Protein AF-G2DHM7-F1 (afdb_monomer_lite)

Foldseek 3Di:
DDDDDDDDDDDPDDDDPPPPVVVVVVVVVVVVVVVVVVVVVVVLVVVLVVLCVVLVVLLVLLVVLVVVLVVLVVVLVVLVVVLVVCVVVVVVVVNVVSVVVPNVVSVVVSVVSVVSSCVSCVSVVVSVVVVVVVVVVVCVVCVCVCPDDPVVVVVCCQCDVVNPHPVPPPVVVVVVVVVVVVVVVVVVVVVVVVVVVVVVVVVVVVVVVVD

Radius of gyration: 42.97 Å; chains: 1; bounding box: 101×41×130 Å

Organism: NCBI:txid1048808

Structure (mmCIF, N/CA/C/O backbone):
data_AF-G2DHM7-F1
#
_entry.id   AF-G2DHM7-F1
#
loop_
_atom_site.group_PDB
_atom_site.id
_atom_site.type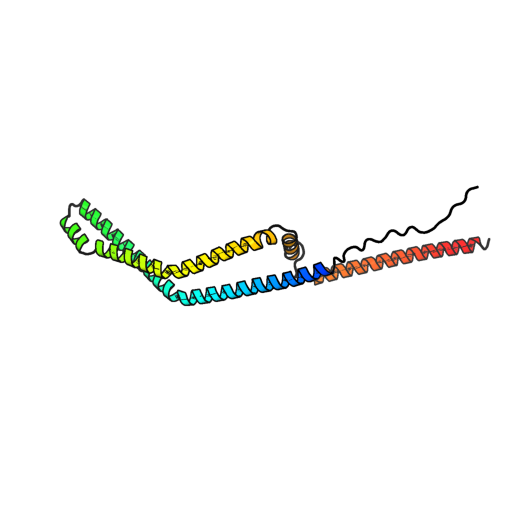_symbol
_atom_site.label_atom_id
_atom_site.label_alt_id
_atom_site.label_comp_id
_atom_site.label_asym_id
_atom_site.label_entity_id
_atom_site.label_seq_id
_atom_site.pdbx_PDB_ins_code
_atom_site.Cartn_x
_atom_site.Cartn_y
_atom_site.Cartn_z
_atom_site.occupancy
_atom_site.B_iso_or_equiv
_atom_site.auth_seq_id
_atom_site.auth_comp_id
_atom_site.auth_asym_id
_atom_site.auth_atom_id
_atom_site.pdbx_PDB_model_num
ATOM 1 N N . MET A 1 1 ? 27.940 -24.462 -90.687 1.00 38.25 1 MET A N 1
ATOM 2 C CA . MET A 1 1 ? 28.963 -23.785 -89.849 1.00 38.25 1 MET A CA 1
ATOM 3 C C . MET A 1 1 ? 28.255 -22.702 -89.029 1.00 38.25 1 MET A C 1
ATOM 5 O O . MET A 1 1 ? 27.755 -21.772 -89.628 1.00 38.25 1 MET A O 1
ATOM 9 N N . ARG A 1 2 ? 27.843 -22.904 -87.768 1.00 40.94 2 ARG A N 1
ATOM 10 C CA . ARG A 1 2 ? 28.582 -22.731 -86.492 1.00 40.94 2 ARG A CA 1
ATOM 11 C C . ARG A 1 2 ? 29.518 -21.507 -86.412 1.00 40.94 2 ARG A C 1
ATOM 13 O O . ARG A 1 2 ? 30.687 -21.638 -86.749 1.00 40.94 2 ARG A O 1
ATOM 20 N N . ARG A 1 3 ? 29.041 -20.407 -85.804 1.00 36.03 3 ARG A N 1
ATOM 21 C CA . ARG A 1 3 ? 29.688 -19.734 -84.652 1.00 36.03 3 ARG A CA 1
ATOM 22 C C . ARG A 1 3 ? 28.773 -18.681 -84.010 1.00 36.03 3 ARG A C 1
ATOM 24 O O . ARG A 1 3 ? 28.094 -17.930 -84.693 1.00 36.03 3 ARG A O 1
ATOM 31 N N . ALA A 1 4 ? 28.782 -18.685 -82.680 1.00 39.31 4 ALA A N 1
ATOM 32 C CA . ALA A 1 4 ? 28.120 -17.762 -81.768 1.00 39.31 4 ALA A CA 1
ATOM 33 C C . ALA A 1 4 ? 29.001 -16.537 -81.463 1.00 39.31 4 ALA A C 1
ATOM 35 O O . ALA A 1 4 ? 30.221 -16.664 -81.544 1.00 39.31 4 ALA A O 1
ATOM 36 N N . ALA A 1 5 ? 28.396 -15.424 -81.014 1.00 42.38 5 ALA A N 1
ATOM 37 C CA . ALA A 1 5 ? 28.701 -14.776 -79.724 1.00 42.38 5 ALA A CA 1
ATOM 38 C C . ALA A 1 5 ? 28.015 -13.396 -79.544 1.00 42.38 5 ALA A C 1
ATOM 40 O O . ALA A 1 5 ? 28.344 -12.442 -80.235 1.00 42.38 5 ALA A O 1
ATOM 41 N N . ARG A 1 6 ? 27.203 -13.309 -78.472 1.00 37.88 6 ARG A N 1
ATOM 42 C CA . ARG A 1 6 ? 27.309 -12.333 -77.360 1.00 37.88 6 ARG A CA 1
ATOM 43 C C . ARG A 1 6 ? 26.854 -10.877 -77.588 1.00 37.88 6 ARG A C 1
ATOM 45 O O . ARG A 1 6 ? 27.566 -10.084 -78.179 1.00 37.88 6 ARG A O 1
ATOM 52 N N . SER A 1 7 ? 25.801 -10.462 -76.877 1.00 35.81 7 SER A N 1
ATOM 53 C CA . SER A 1 7 ? 25.901 -9.591 -75.682 1.00 35.81 7 SER A CA 1
ATOM 54 C C . SER A 1 7 ? 24.510 -9.164 -75.178 1.00 35.81 7 SER A C 1
ATOM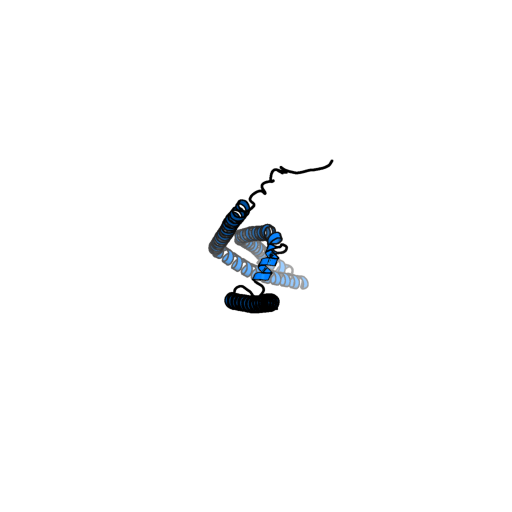 56 O O . SER A 1 7 ? 23.575 -9.079 -75.963 1.00 35.81 7 SER A O 1
ATOM 58 N N . GLY A 1 8 ? 24.381 -8.893 -73.871 1.00 36.56 8 GLY A N 1
ATOM 59 C CA . GLY A 1 8 ? 23.306 -8.030 -73.363 1.00 36.56 8 GLY A CA 1
ATOM 60 C C . GLY A 1 8 ? 22.261 -8.643 -72.430 1.00 36.56 8 GLY A C 1
ATOM 61 O O . GLY A 1 8 ? 21.081 -8.354 -72.573 1.00 36.56 8 GLY A O 1
ATOM 62 N N . SER A 1 9 ? 22.665 -9.447 -71.443 1.00 41.78 9 SER A N 1
ATOM 63 C CA . SER A 1 9 ? 21.829 -9.691 -70.258 1.00 41.78 9 SER A CA 1
ATOM 64 C C . SER A 1 9 ? 21.828 -8.436 -69.377 1.00 41.78 9 SER A C 1
ATOM 66 O O . SER A 1 9 ? 22.788 -8.224 -68.636 1.00 41.78 9 SER A O 1
ATOM 68 N N . SER A 1 10 ? 20.747 -7.659 -69.399 1.00 41.81 10 SER A N 1
ATOM 69 C CA . SER A 1 10 ? 20.491 -6.600 -68.414 1.00 41.81 10 SER A CA 1
ATOM 70 C C . SER A 1 10 ? 19.217 -6.930 -67.641 1.00 41.81 10 SER A C 1
ATOM 72 O O . SER A 1 10 ? 18.113 -6.553 -68.019 1.00 41.81 10 SER A O 1
ATOM 74 N N . ARG A 1 11 ? 19.380 -7.681 -66.547 1.00 41.72 11 ARG A N 1
ATOM 75 C CA . ARG A 1 11 ? 18.376 -7.801 -65.484 1.00 41.72 11 ARG A CA 1
ATOM 76 C C . ARG A 1 11 ? 18.249 -6.427 -64.807 1.00 41.72 11 ARG A C 1
ATOM 78 O O . ARG A 1 11 ? 19.283 -5.898 -64.397 1.00 41.72 11 ARG A O 1
ATOM 85 N N . PRO A 1 12 ? 17.047 -5.851 -64.643 1.00 41.34 12 PRO A N 1
ATOM 86 C CA . PRO A 1 12 ? 16.890 -4.670 -63.809 1.00 41.34 12 PRO A CA 1
ATOM 87 C C . PRO A 1 12 ? 17.196 -5.071 -62.364 1.00 41.34 12 PRO A C 1
ATOM 89 O O . PRO A 1 12 ? 16.578 -5.981 -61.809 1.00 41.34 12 PRO A O 1
ATOM 92 N N . GLY A 1 13 ? 18.212 -4.436 -61.781 1.00 39.09 13 GLY A N 1
ATOM 93 C CA . GLY A 1 13 ? 18.548 -4.600 -60.377 1.00 39.09 13 GLY A CA 1
ATOM 94 C C . GLY A 1 13 ? 17.374 -4.142 -59.522 1.00 39.09 13 GLY A C 1
ATOM 95 O O . GLY A 1 13 ? 17.032 -2.963 -59.514 1.00 39.09 13 GLY A O 1
ATOM 96 N N . SER A 1 14 ? 16.759 -5.075 -58.800 1.00 40.62 14 SER A N 1
ATOM 97 C CA . SER A 1 14 ? 15.899 -4.751 -57.669 1.00 40.62 14 SER A CA 1
ATOM 98 C C . SER A 1 14 ? 16.743 -3.989 -56.650 1.00 40.62 14 SER A C 1
ATOM 100 O O . SER A 1 14 ? 17.591 -4.572 -55.974 1.00 40.62 14 SER A O 1
ATOM 102 N N . ALA A 1 15 ? 16.543 -2.674 -56.576 1.00 43.47 15 ALA A N 1
ATOM 103 C CA . ALA A 1 15 ? 17.053 -1.860 -55.490 1.00 43.47 15 ALA A CA 1
ATOM 104 C C . ALA A 1 15 ? 16.485 -2.421 -54.179 1.00 43.47 15 ALA A C 1
ATOM 106 O O . ALA A 1 15 ? 15.276 -2.389 -53.947 1.00 43.47 15 ALA A O 1
ATOM 107 N N . ALA A 1 16 ? 17.355 -2.991 -53.347 1.00 46.78 16 ALA A N 1
ATOM 108 C CA . ALA A 1 16 ? 17.002 -3.333 -51.981 1.00 46.78 16 ALA A CA 1
ATOM 109 C C . ALA A 1 16 ? 16.581 -2.039 -51.259 1.00 46.78 16 ALA A C 1
ATOM 111 O O . ALA A 1 16 ? 17.298 -1.039 -51.367 1.00 46.78 16 ALA A O 1
ATOM 112 N N . PRO A 1 17 ?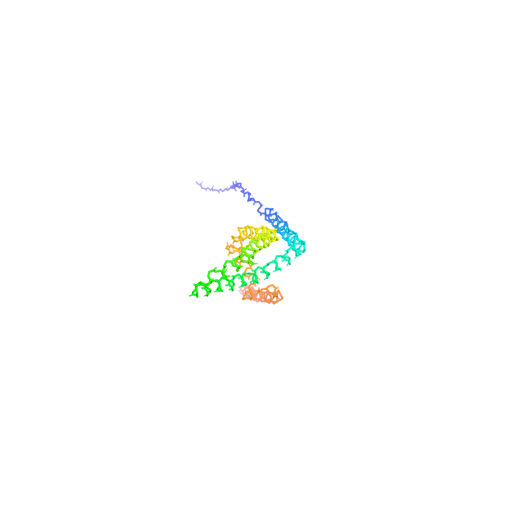 15.448 -2.016 -50.536 1.00 46.34 17 PRO A N 1
ATOM 113 C CA . PRO A 1 17 ? 15.069 -0.844 -49.766 1.00 46.34 17 PRO A CA 1
ATOM 114 C C . PRO A 1 17 ? 16.145 -0.582 -48.710 1.00 46.34 17 PRO A C 1
ATOM 116 O O . PRO A 1 17 ? 16.531 -1.479 -47.961 1.00 46.34 17 PRO A O 1
ATOM 119 N N . SER A 1 18 ? 16.652 0.646 -48.671 1.00 45.75 18 SER A N 1
ATOM 120 C CA . SER A 1 18 ? 17.664 1.121 -47.731 1.00 45.75 18 SER A CA 1
ATOM 121 C C . SER A 1 18 ? 17.165 0.974 -46.286 1.00 45.75 18 SER A C 1
ATOM 123 O O . SER A 1 18 ? 16.511 1.858 -45.742 1.00 45.75 18 SER A O 1
ATOM 125 N N . THR A 1 19 ? 17.476 -0.144 -45.629 1.00 50.88 19 THR A N 1
ATOM 126 C CA . THR A 1 19 ? 17.088 -0.443 -44.235 1.00 50.88 19 THR A CA 1
ATOM 127 C C . THR A 1 19 ? 17.863 0.370 -43.185 1.00 50.88 19 THR A C 1
ATOM 129 O O . THR A 1 19 ? 17.810 0.059 -41.995 1.00 50.88 19 THR A O 1
ATOM 132 N N . SER A 1 20 ? 18.650 1.370 -43.594 1.00 47.38 20 SER A N 1
ATOM 133 C CA . SER A 1 20 ? 19.482 2.175 -42.691 1.00 47.38 20 SER A CA 1
ATOM 134 C C . SER A 1 20 ? 18.722 3.335 -42.044 1.00 47.38 20 SER A C 1
ATOM 136 O O . SER A 1 20 ? 19.010 3.660 -40.894 1.00 47.38 20 SER A O 1
ATOM 138 N N . THR A 1 21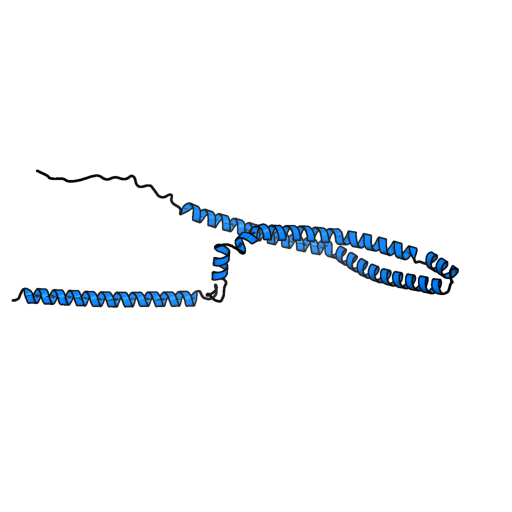 ? 17.726 3.917 -42.719 1.00 47.88 21 THR A N 1
ATOM 139 C CA . THR A 1 21 ? 16.963 5.066 -42.194 1.00 47.88 21 THR A CA 1
ATOM 140 C C . THR A 1 21 ? 16.025 4.651 -41.056 1.00 47.88 21 THR A C 1
ATOM 142 O O . THR A 1 21 ? 16.018 5.258 -39.989 1.00 47.88 21 THR A O 1
ATOM 145 N N . THR A 1 22 ? 15.332 3.520 -41.201 1.00 51.19 22 THR A N 1
ATOM 146 C CA . THR A 1 22 ? 14.381 3.006 -40.199 1.00 51.19 22 THR A CA 1
ATOM 147 C C . THR A 1 22 ? 15.030 2.590 -38.877 1.00 51.19 22 THR A C 1
ATOM 149 O O . THR A 1 22 ? 14.388 2.640 -37.828 1.00 51.19 22 THR A O 1
ATOM 152 N N . ARG A 1 23 ? 16.308 2.192 -38.884 1.00 47.62 23 ARG A N 1
ATOM 153 C CA . ARG A 1 23 ? 17.007 1.730 -37.673 1.00 47.62 23 ARG A CA 1
ATOM 154 C C . ARG A 1 23 ? 17.427 2.887 -36.760 1.00 47.62 23 ARG A C 1
ATOM 156 O O . ARG A 1 23 ? 17.380 2.749 -35.537 1.00 47.62 23 ARG A O 1
ATOM 163 N N . SER A 1 24 ? 17.812 4.019 -37.342 1.00 53.38 24 SER A N 1
ATOM 164 C CA . SER A 1 24 ? 18.205 5.230 -36.611 1.00 53.38 24 SER A CA 1
ATOM 165 C C . SER A 1 24 ? 16.991 5.917 -35.982 1.00 53.38 24 SER A C 1
ATOM 167 O O . SER A 1 24 ? 17.021 6.250 -34.795 1.00 53.38 24 SER A O 1
ATOM 169 N N . ASP A 1 25 ? 15.884 6.006 -36.724 1.00 50.34 25 ASP A N 1
ATOM 170 C CA . ASP A 1 25 ? 14.637 6.599 -36.234 1.00 50.34 25 ASP A CA 1
ATOM 171 C C . ASP A 1 25 ? 14.010 5.777 -35.105 1.00 50.34 25 ASP A C 1
ATOM 173 O O . ASP A 1 25 ? 13.619 6.341 -34.084 1.00 50.34 25 ASP A O 1
ATOM 177 N N . ALA A 1 26 ? 14.001 4.444 -35.205 1.00 55.34 26 ALA A N 1
ATOM 178 C CA . ALA A 1 26 ? 13.499 3.581 -34.132 1.00 55.34 26 ALA A CA 1
ATOM 179 C C . ALA A 1 26 ? 14.311 3.711 -32.825 1.00 55.34 26 ALA A C 1
ATOM 181 O O . ALA A 1 26 ? 13.753 3.630 -31.730 1.00 55.34 26 ALA A O 1
ATOM 182 N N . THR A 1 27 ? 15.624 3.947 -32.926 1.00 56.41 27 THR A N 1
ATOM 183 C CA . THR A 1 27 ? 16.507 4.110 -31.756 1.00 56.41 27 THR A CA 1
ATOM 184 C C . THR A 1 27 ? 16.310 5.482 -31.095 1.00 56.41 27 THR A C 1
ATOM 186 O O . THR A 1 27 ? 16.247 5.573 -29.869 1.00 56.41 27 THR A O 1
ATOM 189 N N . SER A 1 28 ? 16.135 6.533 -31.904 1.00 57.19 28 SER A N 1
ATOM 190 C CA . SER A 1 28 ? 15.776 7.889 -31.461 1.00 57.19 28 SER A CA 1
ATOM 191 C C . SER A 1 28 ? 14.434 7.904 -30.714 1.00 57.19 28 SER A C 1
ATOM 193 O O . SER A 1 28 ? 14.371 8.321 -29.554 1.00 57.19 28 SER A O 1
ATOM 195 N N . HIS A 1 29 ? 13.385 7.334 -31.314 1.00 57.12 29 HIS A N 1
ATOM 196 C CA . HIS A 1 29 ? 12.046 7.282 -30.721 1.00 57.12 29 HIS A CA 1
ATOM 197 C C . HIS A 1 29 ? 11.996 6.408 -29.455 1.00 57.12 29 HIS A C 1
ATOM 199 O O . HIS A 1 29 ? 11.320 6.752 -28.489 1.00 57.12 29 HIS A O 1
ATOM 205 N N . GLY A 1 30 ? 12.756 5.309 -29.398 1.00 60.44 30 GLY A N 1
ATOM 206 C CA . GLY A 1 30 ? 12.875 4.503 -28.178 1.00 60.44 30 GLY A CA 1
ATOM 207 C C . GLY A 1 30 ? 13.550 5.256 -27.023 1.00 60.44 30 GLY A C 1
ATOM 208 O O . GLY A 1 30 ? 13.158 5.104 -25.865 1.00 60.44 30 GLY A O 1
ATOM 209 N N . SER A 1 31 ? 14.539 6.105 -27.321 1.00 61.12 31 SER A N 1
ATOM 210 C CA . SER A 1 31 ? 15.224 6.917 -26.307 1.00 61.12 31 SER A CA 1
ATOM 211 C C . SER A 1 31 ? 14.337 8.030 -25.731 1.00 61.12 31 SER A C 1
ATOM 213 O O . SER A 1 31 ? 14.344 8.236 -24.516 1.00 61.12 31 SER A O 1
ATOM 215 N N . SER A 1 32 ? 13.507 8.677 -26.559 1.00 72.50 32 SER A N 1
ATOM 216 C CA . SER A 1 32 ? 12.567 9.713 -26.110 1.00 72.50 32 SER A CA 1
ATOM 217 C C . SER A 1 32 ? 11.419 9.133 -25.278 1.00 72.50 32 SER A C 1
ATOM 219 O O . SER A 1 32 ? 11.052 9.708 -24.252 1.00 72.50 32 SER A O 1
ATOM 221 N N . VAL A 1 33 ? 10.912 7.950 -25.645 1.00 70.44 33 VAL A N 1
ATOM 222 C CA . VAL A 1 33 ? 9.895 7.228 -24.865 1.00 70.44 33 VAL A CA 1
ATOM 223 C C . VAL A 1 33 ? 10.444 6.823 -23.498 1.00 70.44 33 VAL A C 1
ATOM 225 O O . VAL A 1 33 ? 9.805 7.097 -22.487 1.00 70.44 33 VAL A O 1
ATOM 228 N N . ASN A 1 34 ? 11.647 6.248 -23.425 1.00 69.94 34 ASN A N 1
ATOM 229 C CA . ASN A 1 34 ? 12.246 5.853 -22.145 1.00 69.94 34 ASN A CA 1
ATOM 230 C C . ASN A 1 34 ? 12.529 7.051 -21.224 1.00 69.94 34 ASN A C 1
ATOM 232 O O . ASN A 1 34 ? 12.296 6.967 -20.019 1.00 69.94 34 ASN A O 1
ATOM 236 N N . GLN A 1 35 ? 12.972 8.184 -21.776 1.00 73.06 35 GLN A N 1
ATOM 237 C CA . GLN A 1 35 ? 13.137 9.420 -21.005 1.00 73.06 35 GLN A CA 1
ATOM 238 C C . GLN A 1 35 ? 11.800 9.966 -20.492 1.00 73.06 35 GLN A C 1
ATOM 240 O O . GLN A 1 35 ? 11.713 10.400 -19.342 1.00 73.06 35 GLN A O 1
ATOM 245 N N . TRP A 1 36 ? 10.746 9.917 -21.312 1.00 75.75 36 TRP A N 1
ATOM 246 C CA . TRP A 1 36 ? 9.402 10.305 -20.889 1.00 75.75 36 TRP A CA 1
ATOM 247 C C . TRP A 1 36 ? 8.868 9.396 -19.774 1.00 75.75 36 TRP A C 1
ATOM 249 O O . TRP A 1 36 ? 8.356 9.902 -18.775 1.00 75.75 36 TRP A O 1
ATOM 259 N N . LEU A 1 37 ? 9.047 8.074 -19.898 1.00 76.38 37 LEU A N 1
ATOM 260 C CA . LEU A 1 37 ? 8.670 7.100 -18.869 1.00 76.38 37 LEU A CA 1
ATOM 261 C C . LEU A 1 37 ? 9.403 7.388 -17.549 1.00 76.38 37 LEU A C 1
ATOM 263 O O . LEU A 1 37 ? 8.755 7.502 -16.514 1.00 76.38 37 LEU A O 1
ATOM 267 N N . ALA A 1 38 ? 10.722 7.603 -17.590 1.00 75.12 38 ALA A N 1
ATOM 268 C CA . ALA A 1 38 ? 11.518 7.921 -16.404 1.00 75.12 38 ALA A CA 1
ATOM 269 C C . ALA A 1 38 ? 11.102 9.250 -15.746 1.00 75.12 38 ALA A C 1
ATOM 271 O O . ALA A 1 38 ? 11.000 9.338 -14.523 1.00 75.12 38 ALA A O 1
ATOM 272 N N . ARG A 1 39 ? 10.819 10.291 -16.541 1.00 77.00 39 ARG A N 1
ATOM 273 C CA . ARG A 1 39 ? 10.355 11.594 -16.032 1.00 77.00 39 ARG A CA 1
ATOM 274 C C . ARG A 1 39 ? 8.967 11.510 -15.399 1.00 77.00 39 ARG A C 1
ATOM 276 O O . ARG A 1 39 ? 8.701 12.156 -14.391 1.00 77.00 39 ARG A O 1
ATOM 283 N N . ARG A 1 40 ? 8.076 10.718 -15.986 1.00 80.50 40 ARG A N 1
ATOM 284 C CA . ARG A 1 40 ? 6.748 10.454 -15.429 1.00 80.50 40 ARG A CA 1
ATOM 285 C C . ARG A 1 40 ? 6.851 9.712 -14.094 1.00 80.50 40 ARG A C 1
ATOM 287 O O . ARG A 1 40 ? 6.127 10.047 -13.159 1.00 80.50 40 ARG A O 1
ATOM 294 N N . ASP A 1 41 ? 7.751 8.737 -13.998 1.00 79.69 41 ASP A N 1
ATOM 295 C CA . ASP A 1 41 ? 7.940 7.938 -12.785 1.00 79.69 41 ASP A CA 1
ATOM 296 C C . ASP A 1 41 ? 8.494 8.800 -11.641 1.00 79.69 41 ASP A C 1
ATOM 298 O O . ASP A 1 41 ? 7.974 8.745 -10.526 1.00 79.69 41 ASP A O 1
ATOM 302 N N . THR A 1 42 ? 9.453 9.690 -11.924 1.00 82.38 42 THR A N 1
ATOM 303 C CA . THR A 1 42 ? 9.956 10.651 -10.926 1.00 82.38 42 THR A CA 1
ATOM 304 C C . THR A 1 42 ? 8.891 11.658 -10.496 1.00 82.38 42 THR A C 1
ATOM 306 O O . THR A 1 42 ? 8.729 11.888 -9.301 1.00 82.38 42 THR A O 1
ATOM 309 N N . GLN A 1 43 ? 8.103 12.211 -11.424 1.00 78.69 43 GLN A N 1
ATOM 310 C CA . GLN A 1 43 ? 6.982 13.102 -11.086 1.00 78.69 43 GLN A CA 1
ATOM 311 C C . GLN A 1 43 ? 5.920 12.415 -10.220 1.00 78.69 43 GLN A C 1
ATOM 313 O O . GLN A 1 43 ? 5.342 13.027 -9.327 1.00 78.69 43 GLN A O 1
ATOM 318 N N . ARG A 1 44 ? 5.646 11.132 -10.457 1.00 81.81 44 ARG A N 1
ATOM 319 C CA . ARG A 1 44 ? 4.728 10.368 -9.609 1.00 81.81 44 ARG A CA 1
ATOM 320 C C . ARG A 1 44 ? 5.306 10.159 -8.213 1.00 81.81 44 ARG A C 1
ATOM 322 O O . ARG A 1 44 ? 4.570 10.305 -7.239 1.00 81.81 44 ARG A O 1
ATOM 329 N N . GLN A 1 45 ? 6.587 9.807 -8.118 1.00 82.75 45 GLN A N 1
ATOM 330 C CA . GLN A 1 45 ? 7.272 9.615 -6.841 1.00 82.75 45 GLN A CA 1
ATOM 331 C C . GLN A 1 45 ? 7.160 10.880 -5.977 1.00 82.75 45 GLN A C 1
ATOM 333 O O . GLN A 1 45 ? 6.716 10.801 -4.833 1.00 82.75 45 GLN A O 1
ATOM 338 N N . THR A 1 46 ? 7.438 12.051 -6.556 1.00 84.19 46 THR A N 1
ATOM 339 C CA . THR A 1 46 ? 7.353 13.331 -5.840 1.00 84.19 46 THR A CA 1
ATOM 340 C C . THR A 1 46 ? 5.921 13.679 -5.436 1.00 84.19 46 THR A C 1
ATOM 342 O O . THR A 1 46 ? 5.692 14.139 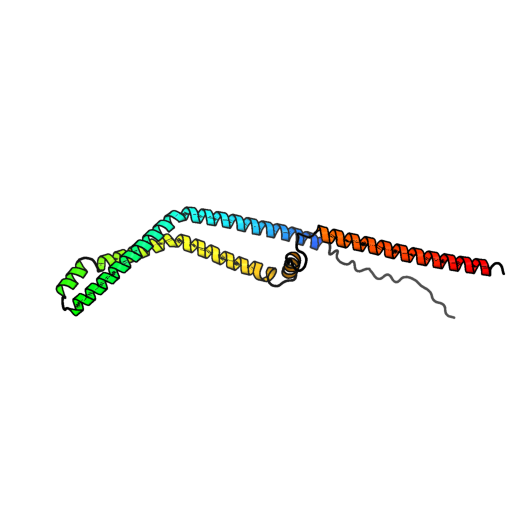-4.320 1.00 84.19 46 THR A O 1
ATOM 345 N N . LEU A 1 47 ? 4.927 13.412 -6.291 1.00 82.31 47 LEU A N 1
ATOM 346 C CA . LEU A 1 47 ? 3.513 13.597 -5.939 1.00 82.31 47 LEU A CA 1
ATOM 347 C C . LEU A 1 47 ? 3.071 12.663 -4.809 1.00 82.31 47 LEU A C 1
ATOM 349 O O . LEU A 1 47 ? 2.283 13.064 -3.951 1.00 82.31 47 LEU A O 1
ATOM 353 N N . ARG A 1 48 ? 3.579 11.429 -4.784 1.00 84.75 48 ARG A N 1
ATOM 354 C CA . ARG A 1 48 ? 3.306 10.471 -3.712 1.00 84.75 48 ARG A CA 1
ATOM 355 C C . ARG A 1 48 ? 3.925 10.917 -2.393 1.00 84.75 48 ARG A C 1
ATOM 357 O O . ARG A 1 48 ? 3.263 10.823 -1.363 1.00 84.75 48 ARG A O 1
ATOM 364 N N . GLU A 1 49 ? 5.165 11.386 -2.418 1.00 84.50 49 GLU A N 1
ATOM 365 C CA . GLU A 1 49 ? 5.856 11.922 -1.241 1.00 84.50 49 GLU A CA 1
ATOM 366 C C . GLU A 1 49 ? 5.125 13.156 -0.704 1.00 84.50 49 GLU A C 1
ATOM 368 O O . GLU A 1 49 ? 4.733 13.176 0.460 1.00 84.50 49 GLU A O 1
ATOM 373 N N . ALA A 1 50 ? 4.767 14.101 -1.577 1.00 82.56 50 ALA A N 1
ATOM 374 C CA . ALA A 1 50 ? 3.972 15.267 -1.200 1.00 82.56 50 ALA A CA 1
ATOM 375 C C . ALA A 1 50 ? 2.590 14.891 -0.631 1.00 82.56 50 ALA A C 1
ATOM 377 O O . ALA A 1 50 ? 2.106 15.520 0.312 1.00 82.56 50 ALA A O 1
ATOM 378 N N . ALA A 1 51 ? 1.934 13.863 -1.182 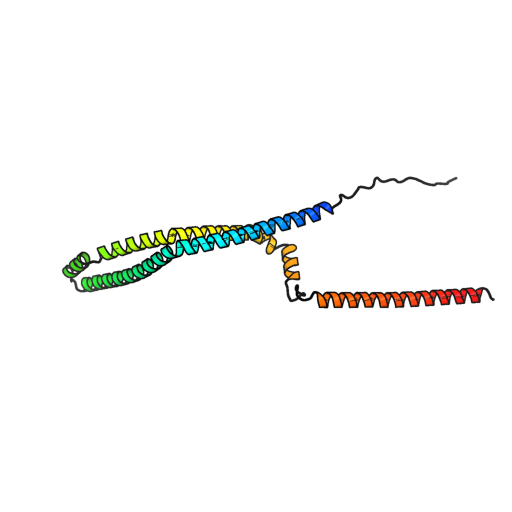1.00 81.25 51 ALA A N 1
ATOM 379 C CA . ALA A 1 51 ? 0.681 13.346 -0.638 1.00 81.25 51 ALA A CA 1
ATOM 380 C C . ALA A 1 51 ? 0.887 12.700 0.739 1.00 81.25 51 ALA A C 1
ATOM 382 O O . ALA A 1 51 ? 0.069 12.902 1.632 1.00 81.25 51 ALA A O 1
ATOM 383 N N . ARG A 1 52 ? 1.984 11.962 0.940 1.00 83.50 52 ARG A N 1
ATOM 384 C CA . ARG A 1 52 ? 2.326 11.350 2.228 1.00 83.50 52 ARG A CA 1
ATOM 385 C C . ARG A 1 52 ? 2.546 12.404 3.305 1.00 83.50 52 ARG A C 1
ATOM 387 O O . ARG A 1 52 ? 1.994 12.258 4.390 1.00 83.50 52 ARG A O 1
ATOM 394 N N . ASP A 1 53 ? 3.271 13.471 2.993 1.00 85.62 53 ASP A N 1
ATOM 395 C CA . ASP A 1 53 ? 3.535 14.555 3.941 1.00 85.62 53 ASP A CA 1
ATOM 396 C C . ASP A 1 53 ? 2.246 15.286 4.325 1.00 85.62 53 ASP A C 1
ATOM 398 O O . ASP A 1 53 ? 1.980 15.519 5.503 1.00 85.62 53 ASP A O 1
ATOM 402 N N . ARG A 1 54 ? 1.377 15.560 3.343 1.00 84.12 54 ARG A N 1
ATOM 403 C CA . ARG A 1 54 ? 0.068 16.191 3.582 1.00 84.12 54 ARG A CA 1
ATOM 404 C C . ARG A 1 54 ? -0.897 15.302 4.366 1.00 84.12 54 ARG A C 1
ATOM 406 O O . ARG A 1 54 ? -1.704 15.816 5.134 1.00 84.12 54 ARG A O 1
ATOM 413 N N . LEU A 1 55 ? -0.834 13.984 4.175 1.00 86.38 55 LEU A N 1
ATOM 414 C CA . LEU A 1 55 ? -1.692 13.012 4.862 1.00 86.38 55 LEU A CA 1
ATOM 415 C C . LEU A 1 55 ? -1.105 12.516 6.193 1.00 86.38 55 LEU A C 1
ATOM 417 O O . LEU A 1 55 ? -1.823 11.893 6.973 1.00 86.38 55 LEU A O 1
ATOM 421 N N . SER A 1 56 ? 0.163 12.811 6.485 1.00 84.25 56 SER A N 1
ATOM 422 C CA . SER A 1 56 ? 0.856 12.394 7.710 1.00 84.25 56 SER A CA 1
ATOM 423 C C . SER A 1 56 ? 0.089 12.748 8.998 1.00 84.25 56 SER A C 1
ATOM 425 O O . SER A 1 56 ? -0.100 11.857 9.832 1.00 84.25 56 SER A O 1
ATOM 427 N N . PRO A 1 57 ? -0.476 13.966 9.162 1.00 84.19 57 PRO A N 1
ATOM 428 C CA . PRO A 1 57 ? -1.264 14.300 10.351 1.00 84.19 57 PRO A CA 1
ATOM 429 C C . PRO A 1 57 ? -2.521 13.432 10.514 1.00 84.19 57 PRO A C 1
ATOM 431 O O . PRO A 1 57 ? -2.836 12.998 11.622 1.00 84.19 57 PRO A O 1
ATOM 434 N N . LEU A 1 58 ? -3.218 13.129 9.414 1.00 82.69 58 LEU A N 1
ATOM 435 C CA . LEU A 1 58 ? -4.401 12.260 9.420 1.00 82.69 58 LEU A CA 1
ATOM 436 C C . LEU A 1 58 ? -4.034 10.814 9.756 1.00 82.69 58 LEU A C 1
ATOM 438 O O . LEU A 1 58 ? -4.764 10.141 10.478 1.00 82.69 58 LEU A O 1
ATOM 442 N N . ASN A 1 59 ? -2.878 10.351 9.286 1.00 82.81 59 ASN A N 1
ATOM 443 C CA . ASN A 1 59 ? -2.375 9.023 9.603 1.00 82.81 59 ASN A CA 1
ATOM 444 C C . ASN A 1 59 ? -1.967 8.911 11.087 1.00 82.81 59 ASN A C 1
ATOM 446 O O . ASN A 1 59 ? -2.251 7.910 11.742 1.00 82.81 59 ASN A O 1
ATOM 450 N N . ASN A 1 60 ? -1.398 9.972 11.668 1.00 82.75 60 ASN A N 1
ATOM 451 C CA . ASN A 1 60 ? -1.131 10.043 13.108 1.00 82.75 60 ASN A CA 1
ATOM 452 C C . ASN A 1 60 ? -2.428 10.012 13.933 1.00 82.75 60 ASN A C 1
ATOM 454 O O . ASN A 1 60 ? -2.517 9.263 14.905 1.00 82.75 60 ASN A O 1
ATOM 458 N N . LEU A 1 61 ? -3.462 10.745 13.511 1.00 79.62 61 LEU A N 1
ATOM 459 C CA . LEU A 1 61 ? -4.801 10.678 14.111 1.00 79.62 61 LEU A CA 1
ATOM 460 C C . LEU A 1 61 ? -5.410 9.274 14.007 1.00 79.62 61 LEU A C 1
ATOM 462 O O . LEU A 1 61 ? -5.964 8.766 14.983 1.00 79.62 61 LEU A O 1
ATOM 466 N N . ALA A 1 62 ? -5.269 8.616 12.855 1.00 81.81 62 ALA A N 1
ATOM 467 C CA . ALA A 1 62 ? -5.705 7.237 12.678 1.00 81.81 62 ALA A CA 1
ATOM 468 C C . ALA A 1 62 ? -4.953 6.275 13.614 1.00 81.81 62 ALA A C 1
ATOM 470 O O . ALA A 1 62 ? -5.582 5.428 14.244 1.00 81.81 62 ALA A O 1
ATOM 471 N N . ASN A 1 63 ? -3.634 6.434 13.778 1.00 84.12 63 ASN A N 1
ATOM 472 C CA . ASN A 1 63 ? -2.824 5.641 14.710 1.00 84.12 63 ASN A CA 1
ATOM 473 C C . ASN A 1 63 ? -3.307 5.769 16.156 1.00 84.12 63 ASN A C 1
ATOM 475 O O . ASN A 1 63 ? -3.507 4.754 16.825 1.00 84.12 63 ASN A O 1
ATOM 479 N N . VAL A 1 64 ? -3.547 7.000 16.610 1.00 84.31 64 VAL A N 1
ATOM 480 C CA . VAL A 1 64 ? -4.104 7.269 17.942 1.00 84.31 64 VAL A CA 1
ATOM 481 C C . VAL A 1 64 ? -5.492 6.637 18.075 1.00 84.31 64 VAL A C 1
ATOM 483 O O . VAL A 1 64 ? -5.769 5.955 19.062 1.00 84.31 64 VAL A O 1
ATOM 486 N N . GLY A 1 65 ? -6.339 6.770 17.050 1.00 80.75 65 GLY A N 1
ATOM 487 C CA . GLY A 1 65 ? -7.650 6.121 16.994 1.00 80.75 65 GLY A CA 1
ATOM 488 C C . GLY A 1 65 ? -7.576 4.595 17.114 1.00 80.75 65 GLY A C 1
ATOM 489 O O . GLY A 1 65 ? -8.335 4.010 17.884 1.00 80.75 65 GLY A O 1
ATOM 490 N N . ARG A 1 66 ? -6.613 3.941 16.447 1.00 82.25 66 ARG A N 1
ATOM 491 C CA . ARG A 1 66 ? -6.377 2.488 16.558 1.00 82.25 66 ARG A CA 1
ATOM 492 C C . ARG A 1 66 ? -5.914 2.076 17.952 1.00 82.25 66 ARG A C 1
ATOM 494 O O . ARG A 1 66 ? -6.399 1.079 18.482 1.00 82.25 66 ARG A O 1
ATOM 501 N N . GLN A 1 67 ? -5.003 2.836 18.558 1.00 86.00 67 GLN A N 1
ATOM 502 C CA . GLN A 1 67 ? -4.522 2.566 19.917 1.00 86.00 67 GLN A CA 1
ATOM 503 C C . GLN A 1 67 ? -5.649 2.697 20.948 1.00 86.00 67 GLN A C 1
ATOM 505 O O . GLN A 1 67 ? -5.838 1.803 21.778 1.00 86.00 67 GLN A O 1
ATOM 510 N N . LEU A 1 68 ? -6.443 3.768 20.852 1.00 81.25 68 LEU A N 1
ATOM 511 C CA . LEU A 1 68 ? -7.618 3.986 21.697 1.00 81.25 68 LEU A CA 1
ATOM 512 C C . LEU A 1 68 ? -8.681 2.911 21.468 1.00 81.25 68 LEU A C 1
ATOM 514 O O . LEU A 1 68 ? -9.188 2.346 22.434 1.00 81.25 68 LEU A O 1
ATOM 518 N N . GLY A 1 69 ? -8.964 2.563 20.212 1.00 79.69 69 GLY A N 1
ATOM 519 C CA . GLY A 1 69 ? -9.879 1.481 19.853 1.00 79.69 69 GLY A CA 1
ATOM 520 C C . GLY A 1 69 ? -9.445 0.134 20.436 1.00 79.69 69 GLY A C 1
ATOM 521 O O . GLY A 1 69 ? -10.262 -0.577 21.013 1.00 79.69 69 GLY A O 1
ATOM 522 N N . GLY A 1 70 ? -8.150 -0.192 20.380 1.00 81.25 70 GLY A N 1
ATOM 523 C CA . GLY A 1 70 ? -7.600 -1.412 20.978 1.00 81.25 70 GLY A CA 1
ATOM 524 C C . GLY A 1 70 ? -7.628 -1.419 22.512 1.00 81.25 70 GLY A C 1
ATOM 525 O O . GLY A 1 70 ? -7.771 -2.480 23.122 1.00 81.25 70 GLY A O 1
ATOM 526 N N . SER A 1 71 ? -7.504 -0.258 23.160 1.00 82.06 71 SER A N 1
ATOM 527 C CA . SER A 1 71 ? -7.686 -0.124 24.613 1.00 82.06 71 SER A CA 1
ATOM 528 C C . SER A 1 71 ? -9.155 -0.314 25.007 1.00 82.06 71 SER A C 1
ATOM 530 O O . SER A 1 71 ? -9.477 -1.168 25.831 1.00 82.06 71 SER A O 1
ATOM 532 N N . LEU A 1 72 ? -10.062 0.392 24.329 1.00 82.38 72 LEU A N 1
ATOM 533 C CA . LEU A 1 72 ? -11.505 0.314 24.561 1.00 82.38 72 LEU A CA 1
ATOM 534 C C . LEU A 1 72 ? -12.090 -1.065 24.232 1.00 82.38 72 LEU A C 1
ATOM 536 O O . LEU A 1 72 ? -13.019 -1.527 24.887 1.00 82.38 72 LEU A O 1
ATOM 540 N N . SER A 1 73 ? -11.542 -1.758 23.234 1.00 82.38 73 SER A N 1
ATOM 541 C CA . SER A 1 73 ? -11.926 -3.137 22.932 1.00 82.38 73 SER A CA 1
ATOM 542 C C . SER A 1 73 ? -11.531 -4.094 24.058 1.00 82.38 73 SER A C 1
ATOM 544 O O . SER A 1 73 ? -12.265 -5.043 24.331 1.00 82.38 73 SER A O 1
ATOM 546 N N . ARG A 1 74 ? -10.387 -3.865 24.717 1.00 84.81 74 ARG A N 1
ATOM 547 C CA . ARG A 1 74 ? -9.946 -4.676 25.860 1.00 84.81 74 ARG A CA 1
ATOM 548 C C . ARG A 1 74 ? -10.809 -4.420 27.090 1.00 84.81 74 ARG A C 1
ATOM 550 O O . ARG A 1 74 ? -11.241 -5.381 27.718 1.00 84.81 74 ARG A O 1
ATOM 557 N N . THR A 1 75 ? -11.133 -3.163 27.385 1.00 82.38 75 THR A N 1
ATOM 558 C CA . THR A 1 75 ? -12.041 -2.830 28.497 1.00 82.38 75 THR A CA 1
ATOM 559 C C . THR A 1 75 ? -13.463 -3.333 28.243 1.00 82.38 75 THR A C 1
ATOM 561 O O . THR A 1 75 ? -14.089 -3.881 29.143 1.00 82.38 75 THR A O 1
ATOM 564 N N . SER A 1 76 ? -13.950 -3.262 27.002 1.00 82.81 76 SER A N 1
ATOM 565 C CA . SER A 1 76 ? -15.197 -3.908 26.562 1.00 82.81 76 SER A CA 1
ATOM 566 C C . SER A 1 76 ? -15.193 -5.421 26.817 1.00 82.81 76 SER A C 1
ATOM 568 O O . SER A 1 76 ? -16.155 -5.964 27.362 1.00 82.81 76 SER A O 1
ATOM 570 N N . ALA A 1 77 ? -14.100 -6.112 26.478 1.00 83.88 77 ALA A N 1
ATOM 571 C CA . ALA A 1 77 ? -13.967 -7.545 26.730 1.00 83.88 77 ALA A CA 1
ATOM 572 C C . ALA A 1 77 ? -13.942 -7.874 28.233 1.00 83.88 77 ALA A C 1
ATOM 574 O O . ALA A 1 77 ? -14.583 -8.835 28.654 1.00 83.88 77 ALA A O 1
ATOM 575 N N . GLN A 1 78 ? -13.265 -7.055 29.044 1.00 85.19 78 GLN A N 1
ATOM 576 C CA . GLN A 1 78 ? -13.262 -7.182 30.504 1.00 85.19 78 GLN A CA 1
ATOM 577 C C . GLN A 1 78 ? -14.665 -6.990 31.093 1.00 85.19 78 GLN A C 1
ATOM 579 O O . GLN A 1 78 ? -15.098 -7.813 31.892 1.00 85.19 78 GLN A O 1
ATOM 584 N N . LEU A 1 79 ? -15.410 -5.975 30.640 1.00 83.00 79 LEU A N 1
ATOM 585 C CA . LEU A 1 79 ? -16.794 -5.739 31.066 1.00 83.00 79 LEU A CA 1
ATOM 586 C C . LEU A 1 79 ? -17.729 -6.889 30.685 1.00 83.00 79 LEU A C 1
ATOM 588 O O . LEU A 1 79 ? -18.592 -7.255 31.473 1.00 83.00 79 LEU A O 1
ATOM 592 N N . ARG A 1 80 ? -17.549 -7.499 29.507 1.00 82.69 80 ARG A N 1
ATOM 593 C CA . ARG A 1 80 ? -18.316 -8.695 29.119 1.00 82.69 80 ARG A CA 1
ATOM 594 C C . ARG A 1 80 ? -17.975 -9.915 29.968 1.00 82.69 80 ARG A C 1
ATOM 596 O O . ARG A 1 80 ? -18.861 -10.718 30.233 1.00 82.69 80 ARG A O 1
ATOM 603 N N . ASN A 1 81 ? -16.715 -10.075 30.368 1.00 86.62 81 ASN A N 1
ATOM 604 C CA . ASN A 1 81 ? -16.331 -11.148 31.284 1.00 86.62 81 ASN A CA 1
ATOM 605 C C . ASN A 1 81 ? -16.926 -10.931 32.678 1.00 86.62 81 ASN A C 1
ATOM 607 O O . ASN A 1 81 ? -17.449 -11.880 33.247 1.00 86.62 81 ASN A O 1
ATOM 611 N N . LEU A 1 82 ? -16.923 -9.693 33.180 1.00 83.25 82 LEU A N 1
ATOM 612 C CA . LEU A 1 82 ? -17.597 -9.344 34.432 1.00 83.25 82 LEU A CA 1
ATOM 613 C C . LEU A 1 82 ? -19.110 -9.585 34.346 1.00 83.25 82 LEU A C 1
ATOM 615 O O . LEU A 1 82 ? -19.667 -10.194 35.249 1.00 83.25 82 LEU A O 1
ATOM 619 N N . ASP A 1 83 ? -19.769 -9.203 33.244 1.00 82.56 83 ASP A N 1
ATOM 620 C CA . ASP A 1 83 ? -21.202 -9.488 33.043 1.00 82.56 83 ASP A CA 1
ATOM 621 C C . ASP A 1 83 ? -21.500 -10.996 33.049 1.00 82.56 83 ASP A C 1
ATOM 623 O O . ASP A 1 83 ? -22.517 -11.413 33.595 1.00 82.56 83 ASP A O 1
ATOM 627 N N . ARG A 1 84 ? -20.612 -11.827 32.482 1.00 84.31 84 ARG A N 1
ATOM 628 C CA . ARG A 1 84 ? -20.748 -13.294 32.537 1.00 84.31 84 ARG A CA 1
ATOM 629 C C . ARG A 1 84 ? -20.565 -13.839 33.947 1.00 84.31 84 ARG A C 1
ATOM 631 O O . ARG A 1 84 ? -21.390 -14.633 34.374 1.00 84.31 84 ARG A O 1
ATOM 638 N N . GLN A 1 85 ? -19.543 -13.386 34.668 1.00 85.88 85 GLN A N 1
ATOM 639 C CA . GLN A 1 85 ? -19.301 -13.805 36.052 1.00 85.88 85 GLN A CA 1
ATOM 640 C C . GLN A 1 85 ? -20.473 -13.418 36.963 1.00 85.88 85 GLN A C 1
ATOM 642 O O . GLN A 1 85 ? -20.944 -14.228 37.751 1.00 85.88 85 GLN A O 1
ATOM 647 N N . LEU A 1 86 ? -21.013 -12.209 36.810 1.00 82.00 86 LEU A N 1
ATOM 648 C CA . LEU A 1 86 ? -22.189 -11.774 37.566 1.00 82.00 86 LEU A CA 1
ATOM 649 C C . LEU A 1 86 ? -23.446 -12.566 37.191 1.00 82.00 86 LEU A C 1
ATOM 651 O O . LEU A 1 86 ? -24.253 -12.876 38.064 1.00 82.00 86 LEU A O 1
ATOM 655 N N . ALA A 1 87 ? -23.599 -12.940 35.917 1.00 83.69 87 ALA A N 1
ATOM 656 C CA . ALA A 1 87 ? -24.687 -13.810 35.477 1.00 83.69 87 ALA A CA 1
ATOM 657 C C . ALA A 1 87 ? -24.576 -15.220 36.078 1.00 83.69 87 ALA A C 1
ATOM 659 O O . ALA A 1 87 ? -25.582 -15.783 36.496 1.00 83.69 87 ALA A O 1
ATOM 660 N N . GLU A 1 88 ? -23.364 -15.774 36.160 1.00 86.88 88 GLU A N 1
ATOM 661 C CA . GLU A 1 88 ? -23.090 -17.070 36.800 1.00 86.88 88 GLU A CA 1
ATOM 662 C C . GLU A 1 88 ? -23.422 -17.056 38.302 1.00 86.88 88 GLU A C 1
ATOM 664 O O . GLU A 1 88 ? -23.836 -18.076 38.850 1.00 86.88 88 GLU A O 1
ATOM 669 N N . HIS A 1 89 ? -23.310 -15.895 38.952 1.00 85.62 89 HIS A N 1
ATOM 670 C CA . HIS A 1 89 ? -23.667 -15.694 40.358 1.00 85.62 89 HIS A CA 1
ATOM 671 C C . HIS A 1 89 ? -25.121 -15.236 40.590 1.00 85.62 89 HIS A C 1
ATOM 673 O O . HIS A 1 89 ? -25.515 -15.051 41.740 1.00 85.62 89 HIS A O 1
ATOM 679 N N . GLY A 1 90 ? -25.935 -15.076 39.537 1.00 80.06 90 GLY A N 1
ATOM 680 C CA . GLY A 1 90 ? -27.343 -14.663 39.647 1.00 80.06 90 GLY A CA 1
ATOM 681 C C . GLY A 1 90 ? -27.554 -13.199 40.062 1.00 80.06 90 GLY A C 1
ATOM 682 O O . GLY A 1 90 ? -28.621 -12.842 40.560 1.00 80.06 90 GLY A O 1
ATOM 683 N N . LEU A 1 91 ? -26.547 -12.343 39.878 1.00 80.31 91 LEU A N 1
ATOM 684 C CA . LEU A 1 91 ? -26.535 -10.951 40.335 1.00 80.31 91 LEU A CA 1
ATOM 685 C C . LEU A 1 91 ? -27.115 -10.000 39.273 1.00 80.31 91 LEU A C 1
ATOM 687 O O . LEU A 1 91 ? -26.438 -9.121 38.739 1.00 80.31 91 LEU A O 1
ATOM 691 N N . ASP A 1 92 ? -28.390 -10.185 38.926 1.00 82.06 92 ASP A N 1
ATOM 692 C CA . ASP A 1 92 ? -29.012 -9.482 37.793 1.00 82.06 92 ASP A CA 1
ATOM 693 C C . ASP A 1 92 ? -29.177 -7.964 37.997 1.00 82.06 92 ASP A C 1
ATOM 695 O O . ASP A 1 92 ? -29.070 -7.208 37.030 1.00 82.06 92 ASP A O 1
ATOM 699 N N . GLN A 1 93 ? -29.342 -7.490 39.237 1.00 79.56 93 GLN A N 1
ATOM 700 C CA . GLN A 1 93 ? -29.405 -6.049 39.535 1.00 79.56 93 GLN A CA 1
ATOM 701 C C . GLN A 1 93 ? -28.076 -5.342 39.225 1.00 79.56 93 GLN A C 1
ATOM 703 O O . GLN A 1 93 ? -28.056 -4.292 38.582 1.00 79.56 93 GLN A O 1
ATOM 708 N N . GLU A 1 94 ? -26.955 -5.956 39.593 1.00 77.31 94 GLU A N 1
ATOM 709 C CA . GLU A 1 94 ? -25.607 -5.416 39.376 1.00 77.31 94 GLU A CA 1
ATOM 710 C C . GLU A 1 94 ? -25.229 -5.424 37.887 1.00 77.31 94 GLU A C 1
ATOM 712 O O . GLU A 1 94 ? -24.553 -4.520 37.387 1.00 77.31 94 GLU A O 1
ATOM 717 N N . ARG A 1 95 ? -25.741 -6.399 37.126 1.00 76.12 95 ARG A N 1
ATOM 718 C CA . ARG A 1 95 ? -25.626 -6.425 35.658 1.00 76.12 95 ARG A CA 1
ATOM 719 C C . ARG A 1 95 ? -26.375 -5.273 35.003 1.00 76.12 95 ARG A C 1
ATOM 721 O O . ARG A 1 95 ? -25.896 -4.677 34.033 1.00 76.12 95 ARG A O 1
ATOM 728 N N . GLU A 1 96 ? -27.554 -4.950 35.516 1.00 78.50 96 GLU A N 1
ATOM 729 C CA . GLU A 1 96 ? -28.372 -3.859 35.001 1.00 78.50 96 GLU A CA 1
ATOM 730 C C . GLU A 1 96 ? -27.740 -2.494 35.306 1.00 78.50 96 GLU A C 1
ATOM 732 O O . GLU A 1 96 ? -27.731 -1.596 34.454 1.00 78.50 96 GLU A O 1
ATOM 737 N N . GLU A 1 97 ? -27.104 -2.367 36.471 1.00 77.12 97 GLU A N 1
ATOM 738 C CA . GLU A 1 97 ? -26.269 -1.220 36.819 1.00 77.12 97 GLU A CA 1
ATOM 739 C C . GLU A 1 97 ? -25.028 -1.110 35.926 1.00 77.12 97 GLU A C 1
ATOM 741 O O . GLU A 1 97 ? -24.766 -0.026 35.405 1.00 77.12 97 GLU A O 1
ATOM 746 N N . LEU A 1 98 ? -24.317 -2.204 35.632 1.00 73.19 98 LEU A N 1
ATOM 747 C CA . LEU A 1 98 ? -23.175 -2.203 34.701 1.00 73.19 98 LEU A CA 1
ATOM 748 C C . LEU A 1 98 ? -23.558 -1.790 33.273 1.00 73.19 98 LEU A C 1
ATOM 750 O O . LEU A 1 98 ? -22.821 -1.045 32.608 1.00 73.19 98 LEU A O 1
ATOM 754 N N . ARG A 1 99 ? -24.725 -2.232 32.790 1.00 75.62 99 ARG A N 1
ATOM 755 C CA . ARG A 1 99 ? -25.258 -1.804 31.487 1.00 75.62 99 ARG A CA 1
ATOM 756 C C . ARG A 1 99 ? -25.574 -0.312 31.477 1.00 75.62 99 ARG A C 1
ATOM 758 O O . ARG A 1 99 ? -25.174 0.378 30.536 1.00 75.62 99 ARG A O 1
ATOM 765 N N . LYS A 1 100 ? -26.212 0.206 32.535 1.00 76.75 100 LYS A N 1
ATOM 766 C CA . LYS A 1 100 ? -26.483 1.647 32.705 1.00 76.75 100 LYS A CA 1
ATOM 767 C C . LYS A 1 100 ? -25.198 2.473 32.842 1.00 76.75 100 LYS A C 1
ATOM 769 O O . LYS A 1 100 ? -25.119 3.583 32.302 1.00 76.75 100 LYS A O 1
ATOM 774 N N . LEU A 1 101 ? -24.193 1.937 33.532 1.00 69.62 101 LEU A N 1
ATOM 775 C CA . LEU A 1 101 ? -22.948 2.630 33.855 1.00 69.62 101 LEU A CA 1
ATOM 776 C C . LEU A 1 101 ? -22.034 2.817 32.645 1.00 69.62 101 LEU A C 1
ATOM 778 O O . LEU A 1 101 ? -21.399 3.868 32.549 1.00 69.62 101 LEU A O 1
ATOM 782 N N . GLY A 1 102 ? -21.984 1.895 31.676 1.00 68.19 102 GLY A N 1
ATOM 783 C CA . GLY A 1 102 ? -21.069 2.156 30.561 1.00 68.19 102 GLY A CA 1
ATOM 784 C C . GLY A 1 102 ? -20.949 1.176 29.410 1.00 68.19 102 GLY A C 1
ATOM 785 O O . GLY A 1 102 ? -20.370 1.577 28.402 1.00 68.19 102 GLY A O 1
ATOM 786 N N . ALA A 1 103 ? -21.479 -0.048 29.483 1.00 71.62 103 ALA A N 1
ATOM 787 C CA . ALA A 1 103 ? -21.249 -1.037 28.421 1.00 71.62 103 ALA A CA 1
ATOM 788 C C . ALA A 1 103 ? -21.735 -0.549 27.036 1.00 71.62 103 ALA A C 1
ATOM 790 O O . ALA A 1 103 ? -20.975 -0.554 26.062 1.00 71.62 103 ALA A O 1
ATOM 791 N N . ASP A 1 104 ? -22.956 -0.013 26.963 1.00 76.12 104 ASP A N 1
ATOM 792 C CA . ASP A 1 104 ? -23.529 0.494 25.709 1.00 76.12 104 ASP A CA 1
ATOM 793 C C . ASP A 1 104 ? -22.848 1.777 25.224 1.00 76.12 104 ASP A C 1
ATOM 795 O O . ASP A 1 104 ? -22.657 1.984 24.022 1.00 76.12 104 ASP A O 1
ATOM 799 N N . LYS A 1 105 ? -22.442 2.646 26.156 1.00 77.88 105 LYS A N 1
ATOM 800 C CA . LYS A 1 105 ? -21.733 3.896 25.843 1.00 77.88 105 LYS A CA 1
ATOM 801 C C . LYS A 1 105 ? -20.344 3.605 25.272 1.00 77.88 105 LYS A C 1
ATOM 803 O O . LYS A 1 105 ? -19.960 4.216 24.278 1.00 77.88 105 LYS A O 1
ATOM 808 N N . LEU A 1 106 ? -19.632 2.624 25.830 1.00 77.19 106 LEU A N 1
ATOM 809 C CA . LEU A 1 106 ? -18.331 2.165 25.334 1.00 77.19 106 LEU A CA 1
ATOM 810 C C . LEU A 1 106 ? -18.452 1.479 23.970 1.00 77.19 106 LEU A C 1
ATOM 812 O O . LEU A 1 106 ? -17.632 1.721 23.081 1.00 77.19 106 LEU A O 1
ATOM 816 N N . SER A 1 107 ? -19.501 0.681 23.757 1.00 77.69 107 SER A N 1
ATOM 817 C CA . SER A 1 107 ? -19.769 0.074 22.449 1.00 77.69 107 SER A CA 1
ATOM 818 C C . SER A 1 107 ? -20.063 1.126 21.370 1.00 77.69 107 SER A C 1
ATOM 820 O O . SER A 1 107 ? -19.598 1.006 20.238 1.00 77.69 107 SER A O 1
ATOM 822 N N . LYS A 1 108 ? -20.808 2.187 21.698 1.00 83.88 108 LYS A N 1
ATOM 823 C CA . LYS A 1 108 ? -21.059 3.296 20.762 1.00 83.88 108 LYS A CA 1
ATOM 824 C C . LYS A 1 108 ? -19.789 4.107 20.493 1.00 83.88 108 LYS A C 1
ATOM 826 O O . LYS A 1 108 ? -19.496 4.407 19.338 1.00 83.88 108 LYS A O 1
ATOM 831 N N . ALA A 1 109 ? -19.008 4.402 21.532 1.00 78.38 109 ALA A N 1
ATOM 832 C CA . ALA A 1 109 ? -17.754 5.143 21.410 1.00 78.38 109 ALA A CA 1
ATOM 833 C C . ALA A 1 109 ? -16.719 4.401 20.548 1.00 78.38 109 ALA A C 1
ATOM 835 O O . ALA A 1 109 ? -16.081 5.012 19.695 1.00 78.38 109 ALA A O 1
ATOM 836 N N . THR A 1 110 ? -16.592 3.081 20.713 1.00 80.62 110 THR A N 1
ATOM 837 C CA . THR A 1 110 ? -15.712 2.245 19.876 1.00 80.62 110 THR A CA 1
ATOM 838 C C . THR A 1 110 ? -16.145 2.235 18.413 1.00 80.62 110 THR A C 1
ATOM 840 O O . THR A 1 110 ? -15.308 2.442 17.538 1.00 80.62 110 THR A O 1
ATOM 843 N N . ALA A 1 111 ? -17.442 2.072 18.134 1.00 82.69 111 ALA A N 1
ATOM 844 C CA . ALA A 1 111 ? -17.967 2.114 16.767 1.00 82.69 111 ALA A CA 1
ATOM 845 C C . ALA A 1 111 ? -17.739 3.479 16.095 1.00 82.69 111 ALA A C 1
ATOM 847 O O . ALA A 1 111 ? -17.399 3.560 14.912 1.00 82.69 111 ALA A O 1
ATOM 848 N N . GLN A 1 112 ? -17.904 4.563 16.853 1.00 85.19 112 GLN A N 1
ATOM 849 C CA . GLN A 1 112 ? -17.704 5.914 16.348 1.00 85.19 112 GLN A CA 1
ATOM 850 C C . GLN A 1 112 ? -16.215 6.226 16.121 1.00 85.19 112 GLN A C 1
ATOM 852 O O . GLN A 1 112 ? -15.871 6.794 15.084 1.00 85.19 112 GLN A O 1
ATOM 857 N N . LEU A 1 113 ? -15.329 5.790 17.024 1.00 83.19 113 LEU A N 1
ATOM 858 C CA . LEU A 1 113 ? -13.876 5.870 16.838 1.00 83.19 113 LEU A CA 1
ATOM 859 C C . LEU A 1 113 ? -13.422 5.108 15.592 1.00 83.19 113 LEU A C 1
ATOM 861 O O . LEU A 1 113 ? -12.714 5.680 14.771 1.00 83.19 113 LEU A O 1
ATOM 865 N N . ASP A 1 114 ? -13.889 3.874 15.395 1.00 84.94 114 ASP A N 1
ATOM 866 C CA . ASP A 1 114 ? -13.549 3.074 14.214 1.00 84.94 114 ASP A CA 1
ATOM 867 C C . ASP A 1 114 ? -14.005 3.753 12.908 1.00 84.94 114 ASP A C 1
ATOM 869 O O . ASP A 1 114 ? -13.271 3.790 11.918 1.00 84.94 114 ASP A O 1
ATOM 873 N N . LYS A 1 115 ? -15.185 4.390 12.908 1.00 86.31 115 LYS A N 1
ATOM 874 C CA . LYS A 1 115 ? -15.661 5.186 11.766 1.00 86.31 115 LYS A CA 1
ATOM 875 C C . LYS A 1 115 ? -14.731 6.363 11.460 1.00 86.31 115 LYS A C 1
ATOM 877 O O . LYS A 1 115 ? -14.383 6.564 10.295 1.00 86.31 115 LYS A O 1
ATOM 882 N N . TYR A 1 116 ? -14.311 7.121 12.473 1.00 79.38 116 TYR A N 1
ATOM 883 C CA . TYR A 1 116 ? -13.389 8.244 12.280 1.00 79.38 116 TYR A CA 1
ATOM 884 C C . TYR A 1 116 ? -11.998 7.784 11.842 1.00 79.38 116 TYR A C 1
ATOM 886 O O . TYR A 1 116 ? -11.426 8.378 10.931 1.00 79.38 116 TYR A O 1
ATOM 894 N N . THR A 1 117 ? -11.484 6.692 12.411 1.00 84.69 117 THR A N 1
ATOM 895 C CA . THR A 1 117 ? -10.222 6.080 11.981 1.00 84.69 117 THR A CA 1
ATOM 896 C C . THR A 1 117 ? -10.290 5.663 10.514 1.00 84.69 117 THR A C 1
ATOM 898 O O . THR A 1 117 ? -9.414 6.024 9.733 1.00 84.69 117 THR A O 1
ATOM 901 N N . LYS A 1 118 ? -11.370 4.996 10.087 1.00 85.00 118 LYS A N 1
ATOM 902 C CA . LYS A 1 118 ? -11.580 4.622 8.678 1.00 85.00 118 LYS A CA 1
ATOM 903 C C . LYS A 1 118 ? -11.641 5.833 7.748 1.00 85.00 118 LYS A C 1
ATOM 905 O O . LYS A 1 118 ? -11.083 5.774 6.656 1.00 85.00 118 LYS A O 1
ATOM 910 N N . MET A 1 119 ? -12.296 6.919 8.162 1.00 83.94 119 MET A N 1
ATOM 911 C CA . MET A 1 119 ? -12.346 8.160 7.380 1.00 83.94 119 MET A CA 1
ATOM 912 C C . MET A 1 119 ? -10.973 8.829 7.268 1.00 83.94 119 MET A C 1
ATOM 914 O O . MET A 1 119 ? -10.617 9.295 6.188 1.00 83.94 119 MET A O 1
ATOM 918 N N . ALA A 1 120 ? -10.186 8.827 8.344 1.00 81.25 120 ALA A N 1
ATOM 919 C CA . ALA A 1 120 ? -8.827 9.361 8.342 1.00 81.25 120 ALA A CA 1
ATOM 920 C C . ALA A 1 120 ? -7.866 8.530 7.465 1.00 81.25 120 ALA A C 1
ATOM 922 O O . ALA A 1 120 ? -6.991 9.093 6.812 1.00 81.25 120 ALA A O 1
ATOM 923 N N . GLU A 1 121 ? -8.057 7.206 7.386 1.00 83.75 121 GLU A N 1
ATOM 924 C CA . GLU A 1 121 ? -7.250 6.303 6.545 1.00 83.75 121 GLU A CA 1
ATOM 925 C C . GLU A 1 121 ? -7.693 6.255 5.069 1.00 83.75 121 GLU A C 1
ATOM 927 O O . GLU A 1 121 ? -6.898 5.905 4.192 1.00 83.75 121 GLU A O 1
ATOM 932 N N . ALA A 1 122 ? -8.951 6.590 4.767 1.00 83.81 122 ALA A N 1
ATOM 933 C CA . ALA A 1 122 ? -9.519 6.547 3.417 1.00 83.81 122 ALA A CA 1
ATOM 934 C C . ALA A 1 122 ? -8.666 7.240 2.330 1.00 83.81 122 ALA A C 1
ATOM 936 O O . ALA A 1 122 ? -8.425 6.603 1.297 1.00 83.81 122 ALA A O 1
ATOM 937 N N . PRO A 1 123 ? -8.168 8.482 2.515 1.00 80.00 123 PRO A N 1
ATOM 938 C CA . PRO A 1 123 ? -7.348 9.140 1.498 1.00 80.00 123 PRO A CA 1
ATOM 939 C C . PRO A 1 123 ? -6.026 8.408 1.252 1.00 80.00 123 PRO A C 1
ATOM 941 O O . PRO A 1 123 ? -5.599 8.277 0.106 1.00 80.00 123 PRO A O 1
ATOM 944 N N . GLN A 1 124 ? -5.404 7.858 2.296 1.00 83.56 124 GLN A N 1
ATOM 945 C CA . GLN A 1 124 ? -4.165 7.104 2.140 1.00 83.56 124 GLN A CA 1
ATOM 946 C C . GLN A 1 124 ? -4.397 5.790 1.385 1.00 83.56 124 GLN A C 1
ATOM 948 O O . GLN A 1 124 ? -3.663 5.484 0.447 1.00 83.56 124 GLN A O 1
ATOM 953 N N . ARG A 1 125 ? -5.468 5.057 1.713 1.00 85.44 125 ARG A N 1
ATOM 954 C CA . ARG A 1 125 ? -5.847 3.837 0.982 1.00 85.44 125 ARG A CA 1
ATOM 955 C C . ARG A 1 125 ? -6.161 4.118 -0.488 1.00 85.44 125 ARG A C 1
ATOM 957 O O . ARG A 1 125 ? -5.876 3.285 -1.343 1.00 85.44 125 ARG A O 1
ATOM 964 N N . ALA A 1 126 ? -6.744 5.276 -0.800 1.00 84.50 126 ALA A N 1
ATOM 965 C CA . ALA A 1 126 ? -6.984 5.688 -2.182 1.00 84.50 126 ALA A CA 1
ATOM 966 C C . ALA A 1 126 ? -5.666 5.917 -2.942 1.00 84.50 126 ALA A C 1
ATOM 968 O O . ALA A 1 126 ? -5.507 5.401 -4.047 1.00 84.50 126 ALA A O 1
ATOM 969 N N . VAL A 1 127 ? -4.699 6.614 -2.331 1.00 85.81 127 VAL A N 1
ATOM 970 C CA . VAL A 1 127 ? -3.354 6.805 -2.905 1.00 85.81 127 VAL A CA 1
ATOM 971 C C . VAL A 1 127 ? -2.650 5.462 -3.116 1.00 85.81 127 VAL A C 1
ATOM 973 O O . VAL A 1 127 ? -2.084 5.230 -4.181 1.00 85.81 127 VAL A O 1
ATOM 976 N N . GLU A 1 128 ? -2.727 4.548 -2.147 1.00 86.75 128 GLU A N 1
ATOM 977 C CA . GLU A 1 128 ? -2.138 3.207 -2.250 1.00 86.75 128 GLU A CA 1
ATOM 978 C C . GLU A 1 128 ? -2.764 2.374 -3.378 1.00 86.75 128 GLU A C 1
ATOM 980 O O . GLU A 1 128 ? -2.037 1.727 -4.127 1.00 86.75 128 GLU A O 1
ATOM 985 N N . LYS A 1 129 ? -4.089 2.435 -3.564 1.00 89.31 129 LYS A N 1
ATOM 986 C CA . LYS A 1 129 ? -4.774 1.761 -4.683 1.00 89.31 129 LYS A CA 1
ATOM 987 C C . LYS A 1 129 ? -4.355 2.310 -6.043 1.00 89.31 129 LYS A C 1
ATOM 989 O O . LYS A 1 129 ? -4.116 1.532 -6.964 1.00 89.31 129 LYS A O 1
ATOM 994 N N . ILE A 1 130 ? -4.267 3.635 -6.175 1.00 83.62 130 ILE A N 1
ATOM 995 C CA . ILE A 1 130 ? -3.789 4.280 -7.406 1.00 83.62 130 ILE A CA 1
ATOM 996 C C . ILE A 1 130 ? -2.361 3.820 -7.701 1.00 83.62 130 ILE A C 1
ATOM 998 O O . ILE A 1 130 ? -2.037 3.496 -8.842 1.00 83.62 130 ILE A O 1
ATOM 1002 N N . ASP A 1 131 ? -1.522 3.744 -6.670 1.00 85.75 131 ASP A N 1
ATOM 1003 C CA . ASP A 1 131 ? -0.141 3.304 -6.795 1.00 85.75 131 ASP A CA 1
ATOM 1004 C C . ASP A 1 131 ? -0.022 1.832 -7.226 1.00 85.75 131 ASP A C 1
ATOM 1006 O O . ASP A 1 131 ? 0.752 1.529 -8.132 1.00 85.75 131 ASP A O 1
ATOM 1010 N N . GLN A 1 132 ? -0.825 0.939 -6.637 1.00 87.00 132 GLN A N 1
ATOM 1011 C CA . GLN A 1 132 ? -0.899 -0.481 -7.006 1.00 87.00 132 GLN A CA 1
ATOM 1012 C C . GLN A 1 132 ? -1.355 -0.672 -8.452 1.00 87.00 132 GLN A C 1
ATOM 1014 O O . GLN A 1 132 ? -0.654 -1.317 -9.228 1.00 87.00 132 GLN A O 1
ATOM 1019 N N . PHE A 1 133 ? -2.468 -0.040 -8.842 1.00 88.50 133 PHE A N 1
ATOM 1020 C CA . PHE A 1 133 ? -2.971 -0.086 -10.218 1.00 88.50 133 PHE A CA 1
ATOM 1021 C C . PHE A 1 133 ? -1.897 0.338 -11.220 1.00 88.50 133 PHE A C 1
ATOM 1023 O O . PHE A 1 133 ? -1.727 -0.259 -12.284 1.00 88.50 133 PHE A O 1
ATOM 1030 N N . TRP A 1 134 ? -1.147 1.377 -10.864 1.00 81.75 134 TRP A N 1
ATOM 1031 C CA . TRP A 1 134 ? -0.059 1.851 -11.688 1.00 81.75 134 TRP A CA 1
ATOM 1032 C C . TRP A 1 134 ? 1.051 0.803 -11.785 1.00 81.75 134 TRP A C 1
ATOM 1034 O O . TRP A 1 134 ? 1.440 0.450 -12.895 1.00 81.75 134 TRP A O 1
ATOM 1044 N N . GLN A 1 135 ? 1.544 0.272 -10.662 1.00 83.38 135 GLN A N 1
ATOM 1045 C CA . GLN A 1 135 ? 2.571 -0.779 -10.661 1.00 83.38 135 GLN A CA 1
ATOM 1046 C C . GLN A 1 135 ? 2.156 -1.991 -11.501 1.00 83.38 135 GLN A C 1
ATOM 1048 O O . GLN A 1 135 ? 2.968 -2.505 -12.269 1.00 83.38 135 GLN A O 1
ATOM 1053 N N . ASP A 1 136 ? 0.896 -2.410 -11.414 1.00 85.19 136 ASP A N 1
ATOM 1054 C CA . ASP A 1 136 ? 0.366 -3.512 -12.215 1.00 85.19 136 ASP A CA 1
ATOM 1055 C C . ASP A 1 136 ? 0.369 -3.168 -13.705 1.00 85.19 136 ASP A C 1
ATOM 1057 O O . ASP A 1 136 ? 0.851 -3.951 -14.524 1.00 85.19 136 ASP A O 1
ATOM 1061 N N . ARG A 1 137 ? -0.062 -1.955 -14.066 1.00 79.38 137 ARG A N 1
ATOM 1062 C CA . ARG A 1 137 ? 0.022 -1.463 -15.445 1.00 79.38 137 ARG A CA 1
ATOM 1063 C C . ARG A 1 137 ? 1.467 -1.373 -15.939 1.00 79.38 137 ARG A C 1
ATOM 1065 O O . ARG A 1 137 ? 1.730 -1.684 -17.098 1.00 79.38 137 ARG A O 1
ATOM 1072 N N . GLN A 1 138 ? 2.413 -0.990 -15.082 1.00 74.12 138 GLN A N 1
ATOM 1073 C CA . GLN A 1 138 ? 3.837 -0.986 -15.419 1.00 74.12 138 GLN A CA 1
ATOM 1074 C C . GLN A 1 138 ? 4.321 -2.395 -15.718 1.00 74.12 138 GLN A C 1
ATOM 1076 O O . GLN A 1 138 ? 4.912 -2.603 -16.768 1.00 74.12 138 GLN A O 1
ATOM 1081 N N . ARG A 1 139 ? 4.013 -3.360 -14.844 1.00 75.56 139 ARG A N 1
ATOM 1082 C CA . ARG A 1 139 ? 4.360 -4.774 -15.036 1.00 75.56 139 ARG A CA 1
ATOM 1083 C C . ARG A 1 139 ? 3.720 -5.360 -16.289 1.00 75.56 139 ARG A C 1
ATOM 1085 O O . ARG A 1 139 ? 4.344 -6.186 -16.933 1.00 75.56 139 ARG A O 1
ATOM 1092 N N . GLN A 1 140 ? 2.516 -4.939 -16.669 1.00 75.50 140 GLN A N 1
ATOM 1093 C CA . GLN A 1 140 ? 1.897 -5.369 -17.927 1.00 75.50 140 GLN A CA 1
ATOM 1094 C C . GLN A 1 140 ? 2.633 -4.814 -19.154 1.00 75.50 140 GLN A C 1
ATOM 1096 O O . GLN A 1 140 ? 2.796 -5.525 -20.141 1.00 75.50 140 GLN A O 1
ATOM 1101 N N . ILE A 1 141 ? 3.103 -3.565 -19.091 1.00 67.44 141 ILE A N 1
ATOM 1102 C CA . ILE A 1 141 ? 3.840 -2.922 -20.189 1.00 67.44 141 ILE A CA 1
ATOM 1103 C C . ILE A 1 141 ? 5.278 -3.459 -20.285 1.00 67.44 141 ILE A C 1
ATOM 1105 O O . ILE A 1 141 ? 5.748 -3.755 -21.381 1.00 67.44 141 ILE A O 1
ATOM 1109 N N . SER A 1 142 ? 5.984 -3.593 -19.158 1.00 63.91 142 SER A N 1
ATOM 1110 C CA . SER A 1 142 ? 7.392 -4.013 -19.119 1.00 63.91 142 SER A CA 1
ATOM 1111 C C . SER A 1 142 ? 7.581 -5.528 -19.042 1.00 63.91 142 SER A C 1
ATOM 1113 O O . SER A 1 142 ? 8.573 -6.052 -19.544 1.00 63.91 142 SER A O 1
ATOM 1115 N N . GLY A 1 143 ? 6.630 -6.257 -18.454 1.00 54.28 143 GLY A N 1
ATOM 1116 C CA . GLY A 1 143 ? 6.769 -7.673 -18.109 1.00 54.28 143 GLY A CA 1
ATOM 1117 C C . GLY A 1 143 ? 7.021 -8.580 -19.307 1.00 54.28 143 GLY A C 1
ATOM 1118 O O . GLY A 1 143 ? 7.837 -9.486 -19.205 1.00 54.28 143 GLY A O 1
ATOM 1119 N N . ALA A 1 144 ? 6.421 -8.305 -20.467 1.00 53.47 144 ALA A N 1
ATOM 1120 C CA . ALA A 1 144 ? 6.689 -9.095 -21.670 1.00 53.47 144 ALA A CA 1
ATOM 1121 C C . ALA A 1 144 ? 8.031 -8.739 -22.344 1.00 53.47 144 ALA A C 1
ATOM 1123 O O . ALA A 1 144 ? 8.700 -9.622 -22.876 1.00 53.47 144 ALA A O 1
ATOM 1124 N N . MET A 1 145 ? 8.456 -7.468 -22.312 1.00 51.97 145 MET A N 1
ATOM 1125 C CA . MET A 1 145 ? 9.679 -7.014 -22.997 1.00 51.97 145 MET A CA 1
ATOM 1126 C C . MET A 1 145 ? 10.965 -7.271 -22.199 1.00 51.97 145 MET A C 1
ATOM 1128 O O . MET A 1 145 ? 12.004 -7.551 -22.805 1.00 51.97 145 MET A O 1
ATOM 1132 N N . ASP A 1 146 ? 10.897 -7.215 -20.865 1.00 55.00 146 ASP A N 1
ATOM 1133 C CA . ASP A 1 146 ? 12.062 -7.338 -19.981 1.00 55.00 146 ASP A CA 1
ATOM 1134 C C . ASP A 1 146 ? 12.265 -8.749 -19.404 1.00 55.00 146 ASP A C 1
ATOM 1136 O O . ASP A 1 146 ? 13.369 -9.059 -18.957 1.00 55.00 146 ASP A O 1
ATOM 1140 N N . GLN A 1 147 ? 11.252 -9.627 -19.424 1.00 52.41 147 GLN A N 1
ATOM 1141 C CA . GLN A 1 147 ? 11.380 -10.994 -18.888 1.00 52.41 147 GLN A CA 1
ATOM 1142 C C . GLN A 1 147 ? 11.638 -12.045 -19.973 1.00 52.41 147 GLN A C 1
ATOM 1144 O O . GLN A 1 147 ? 12.420 -12.970 -19.754 1.00 52.41 147 GLN A O 1
ATOM 1149 N N . THR A 1 148 ? 11.031 -11.903 -21.154 1.00 52.66 148 THR A N 1
ATOM 1150 C CA . THR A 1 148 ? 11.099 -12.909 -22.226 1.00 52.66 148 THR A CA 1
ATOM 1151 C C . THR A 1 148 ? 11.245 -12.238 -23.587 1.00 52.66 148 THR A C 1
ATOM 1153 O O . THR A 1 148 ? 10.273 -11.987 -24.292 1.00 52.66 148 THR A O 1
ATOM 1156 N N . GLY A 1 149 ? 12.485 -11.944 -23.980 1.00 55.78 149 GLY A N 1
ATOM 1157 C CA . GLY A 1 149 ? 12.772 -11.424 -25.312 1.00 55.78 149 GLY A CA 1
ATOM 1158 C C . GLY A 1 149 ? 14.269 -11.323 -25.619 1.00 55.78 149 GLY A C 1
ATOM 1159 O O . GLY A 1 149 ? 15.095 -11.314 -24.700 1.00 55.78 149 GLY A O 1
ATOM 1160 N N . PRO A 1 150 ? 14.655 -11.176 -26.903 1.00 58.09 150 PRO A N 1
ATOM 1161 C CA . PRO A 1 150 ? 16.058 -11.048 -27.310 1.00 58.09 150 PRO A CA 1
ATOM 1162 C C . PRO A 1 150 ? 16.780 -9.865 -26.649 1.00 58.09 150 PRO A C 1
ATOM 1164 O O . PRO A 1 150 ? 18.007 -9.859 -26.555 1.00 58.09 150 PRO A O 1
ATOM 1167 N N . TYR A 1 151 ? 16.029 -8.845 -26.221 1.00 54.34 151 TYR A N 1
ATOM 1168 C CA . TYR A 1 151 ? 16.549 -7.665 -25.534 1.00 54.34 151 TYR A CA 1
ATOM 1169 C C . TYR A 1 151 ? 16.850 -7.947 -24.056 1.00 54.34 151 TYR A C 1
ATOM 1171 O O . TYR A 1 151 ? 17.955 -7.653 -23.609 1.00 54.34 151 TYR A O 1
ATOM 1179 N N . ALA A 1 152 ? 15.936 -8.608 -23.339 1.00 59.12 152 ALA A N 1
ATOM 1180 C CA . ALA A 1 152 ? 16.141 -9.080 -21.971 1.00 59.12 152 ALA A CA 1
ATOM 1181 C C . ALA A 1 152 ? 17.364 -10.001 -21.861 1.00 59.12 152 ALA A C 1
ATOM 1183 O O . ALA A 1 152 ? 18.239 -9.777 -21.027 1.00 59.12 152 ALA A O 1
ATOM 1184 N N . GLU A 1 153 ? 17.500 -10.975 -22.769 1.00 58.22 153 GLU A N 1
ATOM 1185 C CA . GLU A 1 153 ? 18.687 -11.835 -22.826 1.00 58.22 153 GLU A CA 1
ATOM 1186 C C . GLU A 1 153 ? 19.968 -11.052 -23.120 1.00 58.22 153 GLU A C 1
ATOM 1188 O O . GLU A 1 153 ? 21.009 -11.312 -22.520 1.00 58.22 153 GLU A O 1
ATOM 1193 N N . ARG A 1 154 ? 19.923 -10.084 -24.040 1.00 60.44 154 ARG A N 1
ATOM 1194 C CA . ARG A 1 154 ? 21.093 -9.275 -24.405 1.00 60.44 154 ARG A CA 1
ATOM 1195 C C . ARG A 1 154 ? 21.533 -8.377 -23.251 1.00 60.44 154 ARG A C 1
ATOM 1197 O O . ARG A 1 154 ? 22.733 -8.241 -23.024 1.00 60.44 154 ARG A O 1
ATOM 1204 N N . THR A 1 155 ? 20.589 -7.803 -22.515 1.00 58.56 155 THR A N 1
ATOM 1205 C CA . THR A 1 155 ? 20.845 -7.011 -21.308 1.00 58.56 155 THR A CA 1
ATOM 1206 C C . THR A 1 155 ? 21.363 -7.902 -20.182 1.00 58.56 155 THR A C 1
ATOM 1208 O O . THR A 1 155 ? 22.383 -7.576 -19.584 1.00 58.56 155 THR A O 1
ATOM 1211 N N . ARG A 1 156 ? 20.778 -9.089 -19.977 1.00 61.06 156 ARG A N 1
ATOM 1212 C CA . ARG A 1 156 ? 21.257 -10.088 -19.009 1.00 61.06 156 ARG A CA 1
ATOM 1213 C C . ARG A 1 156 ? 22.675 -10.563 -19.324 1.00 61.06 156 ARG A C 1
ATOM 1215 O O . ARG A 1 156 ? 23.493 -10.607 -18.423 1.00 61.06 156 ARG A O 1
ATOM 1222 N N . ARG A 1 157 ? 23.015 -10.815 -20.593 1.00 60.28 157 ARG A N 1
ATOM 1223 C CA . ARG A 1 157 ? 24.391 -11.144 -21.024 1.00 60.28 157 ARG A CA 1
ATOM 1224 C C . ARG A 1 157 ? 25.370 -9.977 -20.850 1.00 60.28 157 ARG A C 1
ATOM 1226 O O . ARG A 1 157 ? 26.553 -10.212 -20.641 1.00 60.28 157 ARG A O 1
ATOM 1233 N N . ARG A 1 158 ? 24.901 -8.728 -20.969 1.00 59.34 158 ARG A N 1
ATOM 1234 C CA . ARG A 1 158 ? 25.717 -7.514 -20.766 1.00 59.34 158 ARG A CA 1
ATOM 1235 C C . ARG A 1 158 ? 25.922 -7.165 -19.292 1.00 59.34 158 ARG A C 1
ATOM 1237 O O . ARG A 1 158 ? 26.934 -6.556 -18.970 1.00 59.34 158 ARG A O 1
ATOM 1244 N N . LEU A 1 159 ? 24.966 -7.509 -18.432 1.00 53.88 159 LEU A N 1
ATOM 1245 C CA . LEU A 1 159 ? 24.994 -7.240 -16.994 1.00 53.88 159 LEU A CA 1
ATOM 1246 C C . LEU A 1 159 ? 25.469 -8.444 -16.169 1.00 53.88 159 LEU A C 1
ATOM 1248 O O . LEU A 1 159 ? 25.856 -8.254 -15.021 1.00 53.88 159 LEU A O 1
ATOM 1252 N N . SER A 1 160 ? 25.462 -9.669 -16.715 1.00 52.44 160 SER A N 1
ATOM 1253 C CA . SER A 1 160 ? 25.967 -10.842 -15.999 1.00 52.44 160 SER A CA 1
ATOM 1254 C C . SER A 1 160 ? 27.473 -10.719 -15.809 1.00 52.44 160 SER A C 1
ATOM 1256 O O . SER A 1 160 ? 28.227 -10.651 -16.785 1.00 52.44 160 SER A O 1
ATOM 1258 N N . THR A 1 161 ? 27.898 -10.756 -14.554 1.00 55.72 161 THR A N 1
ATOM 1259 C CA . THR A 1 161 ? 29.301 -10.817 -14.136 1.00 55.72 161 THR A CA 1
ATOM 1260 C C . THR A 1 161 ? 30.023 -12.033 -14.718 1.00 55.72 161 THR A C 1
ATOM 1262 O O . THR A 1 161 ? 31.195 -11.923 -15.057 1.00 55.72 161 THR A O 1
ATOM 1265 N N . ASP A 1 162 ? 29.301 -13.130 -14.970 1.00 56.16 162 ASP A N 1
ATOM 1266 C CA . ASP A 1 162 ? 29.854 -14.383 -15.508 1.00 56.16 162 ASP A CA 1
ATOM 1267 C C . ASP A 1 162 ? 30.332 -14.295 -16.970 1.00 56.16 162 ASP A C 1
ATOM 1269 O O . ASP A 1 162 ? 31.196 -15.061 -17.381 1.00 56.16 162 ASP A O 1
ATOM 1273 N N . ASN A 1 163 ? 29.820 -13.345 -17.766 1.00 55.31 163 ASN A N 1
ATOM 1274 C CA . ASN A 1 163 ? 30.235 -13.133 -19.166 1.00 55.31 163 ASN A CA 1
ATOM 1275 C C . ASN A 1 163 ? 30.976 -11.799 -19.392 1.00 55.31 163 ASN A C 1
ATOM 1277 O O . ASN A 1 163 ? 31.190 -11.381 -20.537 1.00 55.31 163 ASN A O 1
ATOM 1281 N N . GLY A 1 164 ? 31.400 -11.131 -18.316 1.00 53.50 164 GLY A N 1
ATOM 1282 C CA . GLY A 1 164 ? 32.087 -9.840 -18.358 1.00 53.50 164 GLY A CA 1
ATOM 1283 C C . GLY A 1 164 ? 31.111 -8.673 -18.508 1.00 53.50 164 GLY A C 1
ATOM 1284 O O . GLY A 1 164 ? 30.746 -8.286 -19.624 1.00 53.50 164 GLY A O 1
ATOM 1285 N N . GLY A 1 165 ? 30.713 -8.121 -17.361 1.00 51.38 165 GLY A N 1
ATOM 1286 C CA . GLY A 1 165 ? 29.908 -6.907 -17.251 1.00 51.38 165 GLY A CA 1
ATOM 1287 C C . GLY A 1 165 ? 30.662 -5.632 -17.655 1.00 51.38 165 GLY A C 1
ATOM 1288 O O . GLY A 1 165 ? 31.847 -5.649 -17.987 1.00 51.38 165 GLY A O 1
ATOM 1289 N N . SER A 1 166 ? 29.965 -4.496 -17.602 1.00 51.34 166 SER A N 1
ATOM 1290 C CA . SER A 1 166 ? 30.416 -3.158 -18.032 1.00 51.34 166 SER A CA 1
ATOM 1291 C C . SER A 1 166 ? 31.686 -2.608 -17.360 1.00 51.34 166 SER A C 1
ATOM 1293 O O . SER A 1 166 ? 32.163 -1.555 -17.775 1.00 51.34 166 SER A O 1
ATOM 1295 N N . GLY A 1 167 ? 32.237 -3.291 -16.354 1.00 52.66 167 GLY A N 1
ATOM 1296 C CA . GLY A 1 167 ? 33.486 -2.919 -15.681 1.00 52.66 167 GLY A CA 1
ATOM 1297 C C . GLY A 1 167 ? 34.766 -3.341 -16.411 1.00 52.66 167 GLY A C 1
ATOM 1298 O O . GLY A 1 167 ? 35.834 -2.864 -16.050 1.00 52.66 167 GLY A O 1
ATOM 1299 N N . ASP A 1 168 ? 34.679 -4.183 -17.448 1.00 64.50 168 ASP A N 1
ATOM 1300 C CA . ASP A 1 168 ? 35.853 -4.818 -18.067 1.00 64.50 168 ASP A CA 1
ATOM 1301 C C . ASP A 1 168 ? 36.088 -4.419 -19.544 1.00 64.50 168 ASP A C 1
ATOM 1303 O O . ASP A 1 168 ? 36.341 -5.228 -20.444 1.00 64.50 168 ASP A O 1
ATOM 1307 N N . LEU A 1 169 ? 35.946 -3.128 -19.852 1.00 62.56 169 LEU A N 1
ATOM 1308 C CA . LEU A 1 169 ? 36.228 -2.624 -21.202 1.00 62.56 169 LEU A CA 1
ATOM 1309 C C . LEU A 1 169 ? 37.730 -2.703 -21.530 1.00 62.56 169 LEU A C 1
ATOM 1311 O O . LEU A 1 169 ? 38.103 -2.995 -22.670 1.00 62.56 169 LEU A O 1
ATOM 1315 N N . PHE A 1 170 ? 38.585 -2.463 -20.534 1.00 60.75 170 PHE A N 1
ATOM 1316 C CA . PHE A 1 170 ? 40.034 -2.423 -20.709 1.00 60.75 170 PHE A CA 1
ATOM 1317 C C . PHE A 1 170 ? 40.636 -3.802 -20.984 1.00 60.75 170 PHE A C 1
ATOM 1319 O O . PHE A 1 170 ? 41.386 -3.915 -21.958 1.00 60.75 170 PHE A O 1
ATOM 1326 N N . GLU A 1 171 ? 40.276 -4.867 -20.255 1.00 68.31 171 GLU A N 1
ATOM 1327 C CA . GLU A 1 171 ? 40.833 -6.187 -20.580 1.00 68.31 171 GLU A CA 1
ATOM 1328 C C . GLU A 1 171 ? 40.291 -6.702 -21.913 1.00 68.31 171 GLU A C 1
ATOM 1330 O O . GLU A 1 171 ? 41.006 -7.375 -22.655 1.00 68.31 171 GLU A O 1
ATOM 1335 N N . ARG A 1 172 ? 39.051 -6.356 -22.284 1.00 68.25 172 ARG A N 1
ATOM 1336 C CA . ARG A 1 172 ? 38.506 -6.681 -23.612 1.00 68.25 172 ARG A CA 1
ATOM 1337 C C . ARG A 1 172 ? 39.258 -5.970 -24.734 1.00 68.25 172 ARG A C 1
ATOM 1339 O O . ARG A 1 172 ? 39.583 -6.607 -25.739 1.00 68.25 172 ARG A O 1
ATOM 1346 N N . MET A 1 173 ? 39.571 -4.683 -24.573 1.00 72.31 173 MET A N 1
ATOM 1347 C CA . MET A 1 173 ? 40.409 -3.949 -25.528 1.00 72.31 173 MET A CA 1
ATOM 1348 C C . MET A 1 173 ? 41.821 -4.533 -25.600 1.00 72.31 173 MET A C 1
ATOM 1350 O O . MET A 1 173 ? 42.353 -4.699 -26.697 1.00 72.31 173 MET A O 1
ATOM 1354 N N . GLN A 1 174 ? 42.404 -4.916 -24.464 1.00 74.81 174 GLN A N 1
ATOM 1355 C CA . GLN A 1 174 ? 43.724 -5.539 -24.407 1.00 74.81 174 GLN A CA 1
ATOM 1356 C C . GLN A 1 174 ? 43.736 -6.915 -25.091 1.00 74.81 174 GLN A C 1
ATOM 1358 O O . GLN A 1 174 ? 44.603 -7.176 -25.927 1.00 74.81 174 GLN A O 1
ATOM 1363 N N . ARG A 1 175 ? 42.733 -7.765 -24.839 1.00 79.62 175 ARG A N 1
ATOM 1364 C CA . ARG A 1 175 ? 42.558 -9.064 -25.514 1.00 79.62 175 ARG A CA 1
ATOM 1365 C C . ARG A 1 175 ? 42.366 -8.903 -27.022 1.00 79.62 175 ARG A C 1
ATOM 1367 O O . ARG A 1 175 ? 42.946 -9.659 -27.801 1.00 79.62 175 ARG A O 1
ATOM 1374 N N . ASN A 1 176 ? 41.585 -7.912 -27.455 1.00 80.12 176 ASN A N 1
ATOM 1375 C CA . ASN A 1 176 ? 41.399 -7.620 -28.877 1.00 80.12 176 ASN A CA 1
ATOM 1376 C C . ASN A 1 176 ? 42.707 -7.134 -29.521 1.00 80.12 176 ASN A C 1
ATOM 1378 O O . ASN A 1 176 ? 43.121 -7.667 -30.550 1.00 80.12 176 ASN A O 1
ATOM 1382 N N . ARG A 1 177 ? 43.423 -6.214 -28.862 1.00 78.81 177 ARG A N 1
ATOM 1383 C CA . ARG A 1 177 ? 44.742 -5.739 -29.299 1.00 78.81 177 ARG A CA 1
ATOM 1384 C C . ARG A 1 177 ? 45.731 -6.892 -29.460 1.00 78.81 177 ARG A C 1
ATOM 1386 O O . ARG A 1 177 ? 46.381 -6.977 -30.496 1.00 78.81 177 ARG A O 1
ATOM 1393 N N . MET A 1 178 ? 45.801 -7.805 -28.492 1.00 84.31 178 MET A N 1
ATOM 1394 C CA . MET A 1 178 ? 46.669 -8.986 -28.564 1.00 84.31 178 MET A CA 1
ATOM 1395 C C . MET A 1 178 ? 46.317 -9.888 -29.750 1.00 84.31 178 MET A C 1
ATOM 1397 O O . MET A 1 178 ? 47.196 -10.250 -30.528 1.00 84.31 178 MET A O 1
ATOM 1401 N N . ARG A 1 179 ? 45.027 -10.180 -29.961 1.00 84.25 179 ARG A N 1
ATOM 1402 C CA . ARG A 1 179 ? 44.571 -10.971 -31.117 1.00 84.25 179 ARG A CA 1
ATOM 1403 C C . ARG A 1 179 ? 44.875 -10.289 -32.451 1.00 84.25 179 ARG A C 1
ATOM 1405 O O . ARG A 1 179 ? 45.251 -10.959 -33.407 1.00 84.25 179 ARG A O 1
ATOM 1412 N N . ALA A 1 180 ? 44.725 -8.969 -32.532 1.00 85.06 180 ALA A N 1
ATOM 1413 C CA . ALA A 1 180 ? 45.040 -8.210 -33.737 1.00 85.06 180 ALA A CA 1
ATOM 1414 C C . ALA A 1 180 ? 46.546 -8.228 -34.049 1.00 85.06 180 ALA A C 1
ATOM 1416 O O . ALA A 1 180 ? 46.929 -8.383 -35.208 1.00 85.06 180 ALA A O 1
ATOM 1417 N N . LEU A 1 181 ? 47.403 -8.112 -33.028 1.00 90.50 181 LEU A N 1
ATOM 1418 C CA . LEU A 1 181 ? 48.854 -8.239 -33.191 1.00 90.50 181 LEU A CA 1
ATOM 1419 C C . LEU A 1 181 ? 49.253 -9.650 -33.628 1.00 90.50 181 LEU A C 1
ATOM 1421 O O . LEU A 1 181 ? 50.071 -9.786 -34.535 1.00 90.50 181 LEU A O 1
ATOM 1425 N N . GLN A 1 182 ? 48.635 -10.681 -33.049 1.00 89.88 182 GLN A N 1
ATOM 1426 C CA . GLN A 1 182 ? 48.887 -12.073 -33.416 1.00 89.88 182 GLN A CA 1
ATOM 1427 C C . GLN A 1 182 ? 48.555 -12.338 -34.892 1.00 89.88 182 GLN A C 1
ATOM 1429 O O . GLN A 1 182 ? 49.400 -12.846 -35.623 1.00 89.88 182 GLN A O 1
ATOM 1434 N N . ARG A 1 183 ? 47.396 -11.869 -35.373 1.00 86.88 183 ARG A N 1
ATOM 1435 C CA . ARG A 1 183 ? 47.025 -11.977 -36.797 1.00 86.88 183 ARG A CA 1
ATOM 1436 C C . ARG A 1 183 ? 48.007 -11.265 -37.723 1.00 86.88 183 ARG A C 1
ATOM 1438 O O . ARG A 1 183 ? 48.319 -11.777 -38.789 1.00 86.88 183 ARG A O 1
ATOM 1445 N N . ARG A 1 184 ? 48.515 -10.092 -37.329 1.00 87.31 184 ARG A N 1
ATOM 1446 C CA . ARG A 1 184 ? 49.534 -9.381 -38.122 1.00 87.31 184 ARG A CA 1
ATOM 1447 C C . ARG A 1 184 ? 50.856 -10.142 -38.170 1.00 87.31 184 ARG A C 1
ATOM 1449 O O . ARG A 1 184 ? 51.521 -10.117 -39.198 1.00 87.31 184 ARG A O 1
ATOM 1456 N N . GLN A 1 185 ? 51.253 -10.792 -37.077 1.00 91.00 185 GLN A N 1
ATOM 1457 C CA . GLN A 1 185 ? 52.447 -11.640 -37.073 1.00 91.00 185 GLN A CA 1
ATOM 1458 C C . GLN A 1 185 ? 52.262 -12.878 -37.955 1.00 91.00 185 GLN A C 1
ATOM 1460 O O . GLN A 1 185 ? 53.179 -13.239 -38.686 1.00 91.00 185 GLN A O 1
ATOM 1465 N N . GLU A 1 186 ? 51.085 -13.502 -37.917 1.00 89.56 186 GLU A N 1
ATOM 1466 C CA . GLU A 1 186 ? 50.739 -14.635 -38.783 1.00 89.56 186 GLU A CA 1
ATOM 1467 C C . GLU A 1 186 ? 50.768 -14.234 -40.263 1.00 89.56 186 GLU A C 1
ATOM 1469 O O . GLU A 1 186 ? 51.449 -14.891 -41.046 1.00 89.56 186 GLU A O 1
ATOM 1474 N N . GLN A 1 187 ? 50.156 -13.099 -40.618 1.00 88.00 187 GLN A N 1
ATOM 1475 C CA . GLN A 1 187 ? 50.195 -12.559 -41.982 1.00 88.00 187 GLN A CA 1
ATOM 1476 C C . GLN A 1 187 ? 51.624 -12.290 -42.464 1.00 88.00 187 GLN A C 1
ATOM 1478 O O . GLN A 1 187 ? 51.982 -12.704 -43.560 1.00 88.00 187 GLN A O 1
ATOM 1483 N N . ARG A 1 188 ? 52.479 -11.679 -41.632 1.00 88.50 188 ARG A N 1
ATOM 1484 C CA . ARG A 1 188 ? 53.890 -11.449 -41.994 1.00 88.50 188 ARG A CA 1
ATOM 1485 C C . ARG A 1 188 ? 54.640 -12.752 -42.257 1.00 88.50 188 ARG A C 1
ATOM 1487 O O . ARG A 1 188 ? 55.375 -12.849 -43.231 1.00 88.50 188 ARG A O 1
ATOM 1494 N N . ARG A 1 189 ? 54.426 -13.772 -41.423 1.00 88.94 189 ARG A N 1
ATOM 1495 C CA . ARG A 1 189 ? 55.055 -15.090 -41.602 1.00 88.94 189 ARG A CA 1
ATOM 1496 C C . ARG A 1 189 ? 54.569 -15.794 -42.868 1.00 88.94 189 ARG A C 1
ATOM 1498 O O . ARG A 1 189 ? 55.340 -16.520 -43.491 1.00 88.94 189 ARG A O 1
ATOM 1505 N N . GLU A 1 190 ? 53.304 -15.627 -43.240 1.00 87.56 190 GLU A N 1
ATOM 1506 C CA . GLU A 1 190 ? 52.769 -16.152 -44.500 1.00 87.56 190 GLU A CA 1
ATOM 1507 C C . GLU A 1 190 ? 53.349 -15.416 -45.712 1.00 87.56 190 GLU A C 1
ATOM 1509 O O . GLU A 1 190 ? 53.811 -16.065 -46.650 1.00 87.56 190 GLU A O 1
ATOM 1514 N N . GLU A 1 191 ? 53.429 -14.086 -45.659 1.00 87.31 191 GLU A N 1
ATOM 1515 C CA . GLU A 1 191 ? 54.044 -13.263 -46.706 1.00 87.31 191 GLU A CA 1
ATOM 1516 C C . GLU A 1 191 ? 55.528 -13.607 -46.915 1.00 87.31 191 GLU A C 1
ATOM 1518 O O . GLU A 1 191 ? 55.967 -13.768 -48.054 1.00 87.31 191 GLU A O 1
ATOM 1523 N N . GLU A 1 192 ? 56.293 -13.802 -45.836 1.00 87.00 192 GLU A N 1
ATOM 1524 C CA . GLU A 1 192 ? 57.696 -14.244 -45.888 1.00 87.00 192 GLU A CA 1
ATOM 1525 C C . GLU A 1 192 ? 57.839 -15.625 -46.546 1.00 87.00 192 GLU A C 1
ATOM 1527 O O . GLU A 1 192 ? 58.723 -15.850 -47.380 1.00 87.00 192 GLU A O 1
ATOM 1532 N N . ARG A 1 193 ? 56.943 -16.566 -46.220 1.00 87.62 193 ARG A N 1
ATOM 1533 C CA . ARG A 1 193 ? 56.934 -17.906 -46.832 1.00 87.62 193 ARG A CA 1
ATOM 1534 C C . ARG A 1 193 ? 56.626 -17.841 -48.322 1.00 87.62 193 ARG A C 1
ATOM 1536 O O . ARG A 1 193 ? 57.249 -18.567 -49.101 1.00 87.62 193 ARG A O 1
ATOM 1543 N N . ASP A 1 194 ? 55.693 -16.989 -48.723 1.00 88.56 194 ASP A N 1
ATOM 1544 C CA . ASP A 1 194 ? 55.327 -16.816 -50.125 1.00 88.56 194 ASP A CA 1
ATOM 1545 C C . ASP A 1 194 ? 56.415 -16.097 -50.928 1.00 88.56 194 ASP A C 1
ATOM 1547 O O . ASP A 1 194 ? 56.676 -16.483 -52.071 1.00 88.56 194 ASP A O 1
ATOM 1551 N N . GLN A 1 195 ? 57.121 -15.131 -50.336 1.00 85.25 195 GLN A N 1
ATOM 1552 C CA . GLN A 1 195 ? 58.315 -14.531 -50.942 1.00 85.25 195 GLN A CA 1
ATOM 1553 C C . GLN A 1 195 ? 59.414 -15.581 -51.149 1.00 85.25 195 GLN A C 1
ATOM 1555 O O . GLN A 1 195 ? 59.868 -15.774 -52.276 1.00 85.25 195 GLN A O 1
ATOM 1560 N N . ALA A 1 196 ? 59.726 -16.386 -50.129 1.00 85.19 196 ALA A N 1
ATOM 1561 C CA . ALA A 1 196 ? 60.720 -17.457 -50.235 1.00 85.19 196 ALA A CA 1
ATOM 1562 C C . ALA A 1 196 ? 60.349 -18.549 -51.262 1.00 85.19 196 ALA A C 1
ATOM 1564 O O . ALA A 1 196 ? 61.224 -19.224 -51.816 1.00 85.19 196 ALA A O 1
ATOM 1565 N N . ARG A 1 197 ? 59.053 -18.774 -51.521 1.00 83.00 197 ARG A N 1
ATOM 1566 C CA . ARG A 1 197 ? 58.582 -19.652 -52.610 1.00 83.00 197 ARG A CA 1
ATOM 1567 C C . ARG A 1 197 ? 58.807 -19.011 -53.978 1.00 83.00 197 ARG A C 1
ATOM 1569 O O . ARG A 1 197 ? 59.278 -19.687 -54.893 1.00 83.00 197 ARG A O 1
ATOM 1576 N N . ARG A 1 198 ? 58.497 -17.719 -54.118 1.00 84.56 198 ARG A N 1
ATOM 1577 C CA . ARG A 1 198 ? 58.698 -16.957 -55.361 1.00 84.56 198 ARG A CA 1
ATOM 1578 C C . ARG A 1 198 ? 60.174 -16.851 -55.726 1.00 84.56 198 ARG A C 1
ATOM 1580 O O . ARG A 1 198 ? 60.508 -17.050 -56.891 1.00 84.56 198 ARG A O 1
ATOM 1587 N N . ASP A 1 199 ? 61.047 -16.617 -54.754 1.00 85.19 199 ASP A N 1
ATOM 1588 C CA . ASP A 1 199 ? 62.488 -16.502 -54.992 1.00 85.19 199 ASP A CA 1
ATOM 1589 C C . ASP A 1 199 ? 63.104 -17.838 -55.414 1.00 85.19 199 ASP A C 1
ATOM 1591 O O . ASP A 1 199 ? 63.855 -17.884 -56.387 1.00 85.19 199 ASP A O 1
ATOM 1595 N N . ARG A 1 200 ? 62.684 -18.957 -54.803 1.00 80.75 200 ARG A N 1
ATOM 1596 C CA . ARG A 1 200 ? 63.060 -20.306 -55.267 1.00 80.75 200 ARG A CA 1
ATOM 1597 C C . ARG A 1 200 ? 62.581 -20.593 -56.691 1.00 80.75 200 ARG A C 1
ATOM 1599 O O . ARG A 1 200 ? 63.339 -21.119 -57.502 1.00 80.75 200 ARG A O 1
ATOM 1606 N N . ALA A 1 201 ? 61.345 -20.217 -57.026 1.00 81.06 201 ALA A N 1
ATOM 1607 C CA . ALA A 1 201 ? 60.819 -20.379 -58.381 1.00 81.06 201 ALA A CA 1
ATOM 1608 C C . ALA A 1 201 ? 61.577 -19.520 -59.414 1.00 81.06 201 ALA A C 1
ATOM 1610 O O . ALA A 1 201 ? 61.802 -19.968 -60.539 1.00 81.06 201 ALA A O 1
ATOM 1611 N N . ARG A 1 202 ? 62.002 -18.305 -59.035 1.00 80.44 202 ARG A N 1
ATOM 1612 C CA . ARG A 1 202 ? 62.845 -17.429 -59.867 1.00 80.44 202 ARG A CA 1
ATOM 1613 C C . ARG A 1 202 ? 64.237 -18.021 -60.084 1.00 80.44 202 ARG A C 1
ATOM 1615 O O . ARG A 1 202 ? 64.671 -18.083 -61.232 1.00 80.44 202 ARG A O 1
ATOM 1622 N N . HIS A 1 203 ? 64.884 -18.515 -59.028 1.00 77.75 203 HIS A N 1
ATOM 1623 C CA . HIS A 1 203 ? 66.198 -19.161 -59.118 1.00 77.75 203 HIS A CA 1
ATOM 1624 C C . HIS A 1 203 ? 66.172 -20.404 -60.020 1.00 77.75 203 HIS A C 1
ATOM 1626 O O . HIS A 1 203 ? 67.037 -20.557 -60.881 1.00 77.75 203 HIS A O 1
ATOM 1632 N N . ASN A 1 204 ? 65.138 -21.245 -59.898 1.00 75.94 204 ASN A N 1
ATOM 1633 C CA . ASN A 1 204 ? 64.970 -22.421 -60.755 1.00 75.94 204 ASN A CA 1
ATOM 1634 C C . ASN A 1 204 ? 64.718 -22.050 -62.226 1.00 75.94 204 ASN A C 1
ATOM 1636 O O . ASN A 1 204 ? 65.225 -22.725 -63.117 1.00 75.94 204 ASN A O 1
ATOM 1640 N N . ARG A 1 205 ? 63.973 -20.968 -62.503 1.00 72.00 205 ARG A N 1
ATOM 1641 C CA . ARG A 1 205 ? 63.792 -20.464 -63.878 1.00 72.00 205 ARG A CA 1
ATOM 1642 C C . ARG A 1 205 ? 65.088 -19.938 -64.483 1.00 72.00 205 ARG A C 1
ATOM 1644 O O . ARG A 1 205 ? 65.341 -20.198 -65.651 1.00 72.00 205 ARG A O 1
ATOM 1651 N N . GLN A 1 206 ? 65.893 -19.211 -63.711 1.00 69.12 206 GLN A N 1
ATOM 1652 C CA . GLN A 1 206 ? 67.177 -18.690 -64.187 1.00 69.12 206 GLN A CA 1
ATOM 1653 C C . GLN A 1 206 ? 68.183 -19.818 -64.456 1.00 69.12 206 GLN A C 1
ATOM 1655 O O . GLN A 1 206 ? 68.843 -19.786 -65.486 1.00 69.12 206 GLN A O 1
ATOM 1660 N N . GLY A 1 207 ? 68.237 -20.849 -63.604 1.00 64.88 207 GLY A N 1
ATOM 1661 C CA . GLY A 1 207 ? 69.079 -22.035 -63.825 1.00 64.88 207 GLY A CA 1
ATOM 1662 C C . GLY A 1 207 ? 68.640 -22.933 -64.992 1.00 64.88 207 GLY A C 1
ATOM 1663 O O . GLY A 1 207 ? 69.455 -23.677 -65.527 1.00 64.88 207 GLY A O 1
ATOM 1664 N N . ALA A 1 208 ? 67.368 -22.867 -65.399 1.00 58.66 208 ALA A N 1
ATOM 1665 C CA . ALA A 1 208 ? 66.850 -23.569 -66.576 1.00 58.66 208 ALA A CA 1
ATOM 1666 C C . ALA A 1 208 ? 67.117 -22.827 -67.900 1.00 58.66 208 ALA A C 1
ATOM 1668 O O . ALA A 1 208 ? 67.018 -23.437 -68.955 1.00 58.66 208 ALA A O 1
ATOM 1669 N N . LEU A 1 209 ? 67.427 -21.527 -67.846 1.00 57.72 209 LEU A N 1
ATOM 1670 C CA . LEU A 1 209 ? 67.767 -20.695 -69.010 1.00 57.72 209 LEU A CA 1
ATOM 1671 C C . LEU A 1 209 ? 69.281 -20.640 -69.285 1.00 57.72 209 LEU A C 1
ATOM 1673 O O . LEU A 1 209 ? 69.686 -20.147 -70.332 1.00 57.72 209 LEU A O 1
ATOM 1677 N N . SER A 1 210 ? 70.107 -21.101 -68.343 1.00 55.31 210 SER A N 1
ATOM 1678 C CA . SER A 1 210 ? 71.574 -21.134 -68.434 1.00 55.31 210 SER A CA 1
ATOM 1679 C C . SER A 1 210 ? 72.154 -22.536 -68.684 1.00 55.31 210 SER A C 1
ATOM 1681 O O . SER A 1 210 ? 73.365 -22.725 -68.563 1.00 55.31 210 SER A O 1
ATOM 1683 N N . ARG A 1 211 ? 71.303 -23.506 -69.037 1.00 48.91 211 ARG A N 1
ATOM 1684 C CA . ARG A 1 211 ? 71.668 -24.812 -69.607 1.00 48.91 211 ARG A CA 1
ATOM 1685 C C . ARG A 1 211 ? 71.204 -24.877 -71.052 1.00 48.91 211 ARG A C 1
ATOM 1687 O O . ARG A 1 211 ? 71.901 -25.554 -71.833 1.00 48.91 211 ARG A O 1
#

Secondary structure (DSSP, 8-state):
------------------TTHHHHHHHHHHHHHHHHHHHHHHHHHHHHHHHHHHHHHHHHHHHHHHHHHHHHHHHHHHHHHHHHHHHHTT-HHHHHHHIIIIIHHHHHHHHHHHHHHHHHHHHHHHHHHHHHHHHHHHHHHHHHHHHSSHHHHHHHHHH-GGG--TT-HHHHHHHHHHHHHHHHHHHHHHHHHHHHHHHHHHHHHHHHH--

pLDDT: mean 72.33, std 15.08, range [35.81, 91.0]

Sequence (211 aa):
MRRAARSGSSRPGSAAPSTSTTRSDATSHGSSVNQWLARRDTQRQTLREAARDRLSPLNNLANVGRQLGGSLSRTSAQLRNLDRQLAEHGLDQEREELRKLGADKLSKATAQLDKYTKMAEAPQRAVEKIDQFWQDRQRQISGAMDQTGPYAERTRRRLSTDNGGSGDLFERMQRNRMRALQRRQEQRREEERDQARRDRARHNRQGALSR